Protein AF-A0AAV8AFN7-F1 (afdb_monomer_lite)

InterPro domains:
  IPR006461 PLAC8 motif-containing protein [PF04749] (186-273)
  IPR006461 PLAC8 motif-containing protein [TIGR01571] (185-275)
  IPR019008 ER membrane protein complex subunit 7, beta-sandwich domain [PF09430] (43-143)
  IPR039163 ER membrane protein complex subunit 7 [PTHR13605] (12-179)

Radius of gyration: 40.35 Å; chains: 1; bounding box: 78×74×111 Å

Sequence (281 aa):
MINTKKVDLIIVFLSVLALFTFASTTEYCDLEGKISIPMKRRPDQVRIILNGGEHITFSLRNGDFKFALLKSGIYFLEVDSPDYIFAPIKVDVCTKGKAIRAK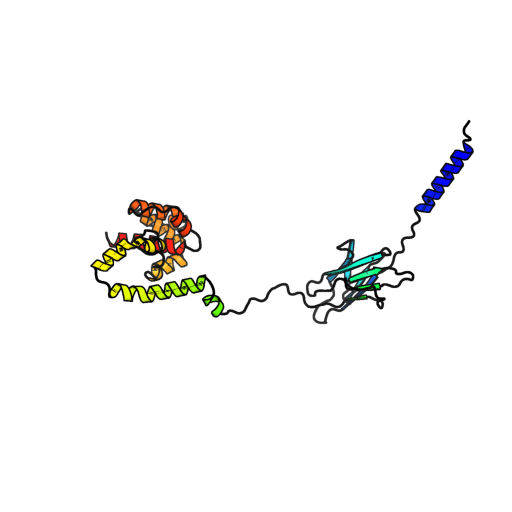TADETFQSVKHPLKLLPYGPKIYYEKEPPFNLFKIFKSPLGIVAILALFTILILPKITSNIDQEELQNLQQQREASNFVTNYWDTSFLQCLSDIPICLKTIFCPCLVLAGNKAGADERECNLCDCLCCPREYFTRQQIRSKYGFEESVLMDCLMTTPPLLMLALCQDARELKARKDMK

Organism: NCBI:txid1746091

Foldseek 3Di:
DPDVVVVVVVVVVVVVVVVVVPPPPFDWDKAKAFEDDPPPDFQWAKWKDKPNRPDIWTADRRRMIMDGGDTQAKIWIAIHDQWFAWFIKIWGADDPPGFIWIDGPPDDTDGDPPPHYTYTPGTDDPDDDDDPDDVVVLCVDPNSVVVVVLVVCVVCVVVVVVPDDPVVVVVVVVVCPVVCLQCVQPPDGLSCLVVVVVLLVCCVPQVLVLQQCLQCLLVVHDRDPVSSVVRDQLLVSLVSNCVVVVGDDDNVVSVVCSDPVNVSSSSSSSSVVSVVVVVVD

pLDDT: mean 80.72, std 11.23, range [48.72, 95.44]

Structure (mmCIF, N/CA/C/O backbone):
data_AF-A0AAV8AFN7-F1
#
_entry.id   AF-A0AAV8AFN7-F1
#
loop_
_atom_site.group_PDB
_atom_site.id
_atom_site.type_symbol
_atom_site.label_atom_id
_atom_site.label_alt_id
_atom_site.label_comp_id
_atom_site.label_asym_id
_atom_site.label_entity_id
_atom_site.label_seq_id
_atom_site.pdbx_PDB_ins_code
_atom_site.Cartn_x
_atom_site.Cartn_y
_atom_site.Cartn_z
_atom_site.occupancy
_atom_site.B_iso_or_equiv
_atom_site.auth_seq_id
_atom_site.auth_comp_id
_atom_site.auth_asym_id
_atom_site.auth_atom_id
_atom_site.pdbx_PDB_model_num
ATOM 1 N N . MET A 1 1 ? 43.836 53.117 -53.702 1.00 54.97 1 MET A N 1
ATOM 2 C CA . MET A 1 1 ? 42.966 52.178 -54.447 1.00 54.97 1 MET A CA 1
ATOM 3 C C . MET A 1 1 ? 43.311 50.761 -54.016 1.00 54.97 1 MET A C 1
ATOM 5 O O . MET A 1 1 ? 44.397 50.292 -54.328 1.00 54.97 1 MET A O 1
ATOM 9 N N . ILE A 1 2 ? 42.453 50.120 -53.221 1.00 54.62 2 ILE A N 1
ATOM 10 C CA . ILE A 1 2 ? 42.646 48.725 -52.798 1.00 54.62 2 ILE A CA 1
ATOM 11 C C . ILE A 1 2 ? 42.407 47.835 -54.025 1.00 54.62 2 ILE A C 1
ATOM 13 O O . ILE A 1 2 ? 41.417 48.009 -54.731 1.00 54.62 2 ILE A O 1
ATOM 17 N N . ASN A 1 3 ? 43.349 46.939 -54.320 1.00 69.19 3 ASN A N 1
ATOM 18 C CA . ASN A 1 3 ? 43.307 46.067 -55.493 1.00 69.19 3 ASN A CA 1
ATOM 19 C C . ASN A 1 3 ? 42.194 45.020 -55.320 1.00 69.19 3 ASN A C 1
ATOM 21 O O . ASN A 1 3 ? 42.392 44.005 -54.650 1.00 69.19 3 ASN A O 1
ATOM 25 N N . THR A 1 4 ? 41.032 45.284 -55.914 1.00 68.38 4 THR A N 1
ATOM 26 C CA . THR A 1 4 ? 39.812 44.466 -55.816 1.00 68.38 4 THR A CA 1
ATOM 27 C C . THR A 1 4 ? 40.053 43.003 -56.192 1.00 68.38 4 THR A C 1
ATOM 29 O O . THR A 1 4 ? 39.587 42.111 -55.493 1.00 68.38 4 THR A O 1
ATOM 32 N N . LYS A 1 5 ? 40.930 42.733 -57.169 1.00 71.19 5 LYS A N 1
ATOM 33 C CA . LYS A 1 5 ? 41.277 41.364 -57.591 1.00 71.19 5 LYS A CA 1
ATOM 34 C C . LYS A 1 5 ? 41.973 40.533 -56.505 1.00 71.19 5 LYS A C 1
ATOM 36 O O . LYS A 1 5 ? 41.814 39.317 -56.476 1.00 71.19 5 LYS A O 1
ATOM 41 N N . LYS A 1 6 ? 42.756 41.160 -55.613 1.00 71.81 6 LYS A N 1
ATOM 42 C CA . LYS A 1 6 ? 43.383 40.454 -54.475 1.00 71.81 6 LYS A CA 1
ATOM 43 C C . LYS A 1 6 ? 42.361 40.126 -53.390 1.00 71.81 6 LYS A C 1
ATOM 45 O O . LYS A 1 6 ? 42.481 39.082 -52.761 1.00 71.81 6 LYS A O 1
ATOM 50 N N . VAL A 1 7 ? 41.376 40.998 -53.183 1.00 75.44 7 VAL A N 1
ATOM 51 C CA . VAL A 1 7 ? 40.308 40.789 -52.197 1.00 75.44 7 VAL A CA 1
ATOM 52 C C . VAL A 1 7 ? 39.389 39.655 -52.651 1.00 75.44 7 VAL A C 1
ATOM 54 O O . VAL A 1 7 ? 39.138 38.747 -51.866 1.00 75.44 7 VAL A O 1
ATOM 57 N N . ASP A 1 8 ? 39.009 39.622 -53.931 1.00 77.25 8 ASP A N 1
ATOM 58 C CA . ASP A 1 8 ? 38.194 38.537 -54.495 1.00 77.25 8 ASP A CA 1
ATOM 59 C C . ASP A 1 8 ? 38.909 37.179 -54.421 1.00 77.25 8 ASP A C 1
ATOM 61 O O . ASP A 1 8 ? 38.310 36.179 -54.035 1.00 77.25 8 ASP A O 1
ATOM 65 N N . LEU A 1 9 ? 40.218 37.138 -54.703 1.00 79.31 9 LEU A N 1
ATOM 66 C CA . LEU A 1 9 ? 41.011 35.909 -54.599 1.00 79.31 9 LEU A CA 1
ATOM 67 C C . LEU A 1 9 ? 41.107 35.400 -53.152 1.00 79.31 9 LEU A C 1
ATOM 69 O O . LEU A 1 9 ? 41.040 34.195 -52.923 1.00 79.31 9 LEU A O 1
ATOM 73 N N . ILE A 1 10 ? 41.239 36.306 -52.178 1.00 81.12 10 ILE A N 1
ATOM 74 C CA . ILE A 1 10 ? 41.278 35.955 -50.751 1.00 81.12 10 ILE A CA 1
ATOM 75 C C . ILE A 1 10 ? 39.907 35.464 -50.276 1.00 81.12 10 ILE A C 1
ATOM 77 O O . ILE A 1 10 ? 39.850 34.492 -49.528 1.00 81.12 10 ILE A O 1
ATOM 81 N N . ILE A 1 11 ? 38.810 36.077 -50.729 1.00 80.12 11 ILE A N 1
ATOM 82 C CA . ILE A 1 11 ? 37.447 35.639 -50.392 1.00 80.12 11 ILE A CA 1
ATOM 83 C C . ILE A 1 11 ? 37.161 34.262 -50.996 1.00 80.12 11 ILE A C 1
ATOM 85 O O . ILE A 1 11 ? 36.667 33.382 -50.292 1.00 80.12 11 ILE A O 1
ATOM 89 N N . VAL A 1 12 ? 37.534 34.032 -52.259 1.00 82.31 12 VAL A N 1
ATOM 90 C CA . VAL A 1 12 ? 37.402 32.712 -52.891 1.00 82.31 12 VAL A CA 1
ATOM 91 C C . VAL A 1 12 ? 38.257 31.686 -52.148 1.00 82.31 12 VAL A C 1
ATOM 93 O O . VAL A 1 12 ? 37.748 30.627 -51.790 1.00 82.31 12 VAL A O 1
ATOM 96 N N . PHE A 1 13 ? 39.508 32.011 -51.816 1.00 81.44 13 PHE A N 1
ATOM 97 C CA . PHE A 1 13 ? 40.386 31.111 -51.069 1.00 81.44 13 PHE A CA 1
ATOM 98 C C . PHE A 1 13 ? 39.843 30.791 -49.669 1.00 81.44 13 PHE A C 1
ATOM 100 O O . PHE A 1 13 ? 39.817 29.625 -49.291 1.00 81.44 13 PHE A O 1
ATOM 107 N N . LEU A 1 14 ? 39.331 31.782 -48.929 1.00 76.38 14 LEU A N 1
ATOM 108 C CA . LEU A 1 14 ? 38.687 31.578 -47.626 1.00 76.38 14 LEU A CA 1
ATOM 109 C C . LEU A 1 14 ? 37.396 30.760 -47.738 1.00 76.38 14 LEU A C 1
ATOM 111 O O . LEU A 1 14 ? 37.146 29.921 -46.878 1.00 76.38 14 LEU A O 1
ATOM 115 N N . SER A 1 15 ? 36.605 30.950 -48.798 1.00 72.38 15 SER A N 1
ATOM 116 C CA . SER A 1 15 ? 35.388 30.161 -49.033 1.00 72.38 15 SER A CA 1
ATOM 117 C C . SER A 1 15 ? 35.698 28.700 -49.383 1.00 72.38 15 SER A C 1
ATOM 119 O O . SER A 1 15 ? 35.038 27.795 -48.880 1.00 72.38 15 SER A O 1
ATOM 121 N N . VAL A 1 16 ? 36.756 28.448 -50.162 1.00 73.44 16 VAL A N 1
ATOM 122 C CA . VAL A 1 16 ? 37.236 27.095 -50.481 1.00 73.44 16 VAL A CA 1
ATOM 123 C C . VAL A 1 16 ? 37.858 26.438 -49.247 1.00 73.44 16 VAL A C 1
ATOM 125 O O . VAL A 1 16 ? 37.613 25.260 -49.003 1.00 73.44 16 VAL A O 1
ATOM 128 N N . LEU A 1 17 ? 38.589 27.195 -48.421 1.00 68.19 17 LEU A N 1
ATOM 129 C CA . LEU A 1 17 ? 39.125 26.702 -47.151 1.00 68.19 17 LEU A CA 1
ATOM 130 C C . LEU A 1 17 ? 37.997 26.352 -46.165 1.00 68.19 17 LEU A C 1
ATOM 132 O O . LEU A 1 17 ? 38.067 25.318 -45.510 1.00 68.19 17 LEU A O 1
ATOM 136 N N . ALA A 1 18 ? 36.939 27.169 -46.105 1.00 62.53 18 ALA A N 1
ATOM 137 C CA . ALA A 1 18 ? 35.753 26.918 -45.283 1.00 62.53 18 ALA A CA 1
ATOM 138 C C . ALA A 1 18 ? 34.937 25.703 -45.763 1.00 62.53 18 ALA A C 1
ATOM 140 O O . ALA A 1 18 ? 34.342 24.999 -44.949 1.00 62.53 18 ALA A O 1
ATOM 141 N N . LEU A 1 19 ? 34.936 25.416 -47.069 1.00 59.97 19 LEU A N 1
ATOM 142 C CA . LEU A 1 19 ? 34.367 24.180 -47.616 1.00 59.97 19 LEU A CA 1
ATOM 143 C C . LEU A 1 19 ? 35.237 22.956 -47.283 1.00 59.97 19 LEU A C 1
ATOM 145 O O . LEU A 1 19 ? 34.707 21.871 -47.051 1.00 59.97 19 LEU A O 1
ATOM 149 N N . PHE A 1 20 ? 36.561 23.125 -47.205 1.00 57.16 20 PHE A N 1
ATOM 150 C CA . PHE A 1 20 ? 37.495 22.048 -46.866 1.00 57.16 20 PHE A CA 1
ATOM 151 C C . PHE A 1 20 ? 37.482 21.687 -45.370 1.00 57.16 20 PHE A C 1
ATOM 153 O O . PHE A 1 20 ? 37.694 20.528 -45.019 1.00 57.16 20 PHE A O 1
ATOM 160 N N . THR A 1 21 ? 37.187 22.639 -44.475 1.00 51.66 21 THR A N 1
ATOM 161 C CA . THR A 1 21 ? 37.127 22.397 -43.019 1.00 51.66 21 THR A CA 1
ATOM 162 C C . THR A 1 21 ? 35.866 21.666 -42.552 1.00 51.66 21 THR A C 1
ATOM 164 O O . THR A 1 21 ? 35.842 21.177 -41.424 1.00 51.66 21 THR A O 1
ATOM 167 N N . PHE A 1 22 ? 34.841 21.526 -43.400 1.00 50.78 22 PHE A N 1
ATOM 168 C CA . PHE A 1 22 ? 33.602 20.809 -43.062 1.00 50.78 22 PHE A CA 1
ATOM 169 C C . PHE A 1 22 ? 33.556 19.347 -43.527 1.00 50.78 22 PHE A C 1
ATOM 171 O O . PHE A 1 22 ? 32.635 18.620 -43.154 1.00 50.78 22 PHE A O 1
ATOM 178 N N . ALA A 1 23 ? 34.554 18.874 -44.276 1.00 48.72 23 ALA A N 1
ATOM 179 C CA . ALA A 1 23 ? 34.652 17.473 -44.679 1.00 48.72 23 ALA A CA 1
ATOM 180 C C . ALA A 1 23 ? 35.247 16.605 -43.553 1.00 48.72 23 ALA A C 1
ATOM 182 O O . ALA A 1 23 ? 36.293 15.978 -43.711 1.00 48.72 23 ALA A O 1
ATOM 183 N N . SER A 1 24 ? 34.595 16.562 -42.388 1.00 57.09 24 SER A N 1
ATOM 184 C CA . SER A 1 24 ? 34.875 15.516 -41.404 1.00 57.09 24 SER A CA 1
ATOM 185 C C . SER A 1 24 ? 34.224 14.217 -41.888 1.00 57.09 24 SER A C 1
ATOM 187 O O . SER A 1 24 ? 33.005 14.050 -41.866 1.00 57.09 24 SER A O 1
ATOM 189 N N . THR A 1 25 ? 35.039 13.285 -42.385 1.00 61.00 25 THR A N 1
ATOM 190 C CA . THR A 1 25 ? 34.587 11.939 -42.754 1.00 61.00 25 THR A CA 1
ATOM 191 C C . THR A 1 25 ? 34.180 11.198 -41.484 1.00 61.00 25 THR A C 1
ATOM 193 O O . THR A 1 25 ? 35.014 10.621 -40.787 1.00 61.00 25 THR A O 1
ATOM 196 N N . THR A 1 26 ? 32.896 11.264 -41.140 1.00 68.19 26 THR A N 1
ATOM 197 C CA . THR A 1 26 ? 32.323 10.446 -40.071 1.00 68.19 26 THR A CA 1
ATOM 198 C C . THR A 1 26 ? 32.231 9.013 -40.578 1.00 68.19 26 THR A C 1
ATOM 200 O O . THR A 1 26 ? 31.492 8.717 -41.514 1.00 68.19 26 THR A O 1
ATOM 203 N N . GLU A 1 27 ? 33.044 8.124 -40.011 1.00 78.94 27 GLU A N 1
ATOM 204 C CA . GLU A 1 27 ? 32.930 6.693 -40.281 1.00 78.94 27 GLU A CA 1
ATOM 205 C C . GLU A 1 27 ? 31.673 6.155 -39.594 1.00 78.94 27 GLU A C 1
ATOM 207 O O . GLU A 1 27 ? 31.439 6.426 -38.413 1.00 78.94 27 GLU A O 1
ATOM 212 N N . TYR A 1 28 ? 30.876 5.396 -40.346 1.00 83.31 28 TYR A N 1
ATOM 213 C CA . TYR A 1 28 ? 29.703 4.692 -39.845 1.00 83.31 28 TYR A CA 1
ATOM 214 C C . TYR A 1 28 ? 29.979 3.187 -39.839 1.00 83.31 28 TYR A C 1
ATOM 216 O O . TYR A 1 28 ? 30.439 2.645 -40.847 1.00 83.31 28 TYR A O 1
ATOM 224 N N . CYS A 1 29 ? 29.677 2.508 -38.734 1.00 84.44 29 CYS A N 1
ATOM 225 C CA . CYS A 1 29 ? 29.723 1.047 -38.655 1.00 84.44 29 CYS A CA 1
ATOM 226 C C . CYS A 1 29 ? 28.424 0.476 -38.099 1.00 84.44 29 CYS A C 1
ATOM 228 O O . CYS A 1 29 ? 27.665 1.140 -37.392 1.00 84.44 29 CYS A O 1
ATOM 230 N N . ASP A 1 30 ? 28.226 -0.806 -38.378 1.00 87.31 30 ASP A N 1
ATOM 231 C CA . ASP A 1 30 ? 27.166 -1.595 -37.782 1.00 87.31 30 ASP A CA 1
ATOM 232 C C . ASP A 1 30 ? 27.690 -2.312 -36.531 1.00 87.31 30 ASP A C 1
ATOM 234 O O . ASP A 1 30 ? 28.791 -2.872 -36.526 1.00 87.31 30 ASP A O 1
ATOM 238 N N . LEU A 1 31 ? 26.888 -2.316 -35.470 1.00 88.06 31 LEU A N 1
ATOM 239 C CA . LEU A 1 31 ? 27.133 -3.094 -34.260 1.00 88.06 31 LEU A CA 1
ATOM 240 C C . LEU A 1 31 ? 26.169 -4.277 -34.236 1.00 88.06 31 LEU A C 1
ATOM 242 O O . LEU A 1 31 ? 24.959 -4.093 -34.120 1.00 88.06 31 LEU A O 1
ATOM 246 N N . GLU A 1 32 ? 26.716 -5.487 -34.306 1.00 89.62 32 GLU A N 1
ATOM 247 C CA . GLU A 1 32 ? 25.953 -6.734 -34.216 1.00 89.62 32 GLU A CA 1
ATOM 248 C C . GLU A 1 32 ? 26.319 -7.510 -32.950 1.00 89.62 32 GLU A C 1
ATOM 250 O O . GLU A 1 32 ? 27.487 -7.595 -32.541 1.00 89.62 32 GLU A O 1
ATOM 255 N N . GLY A 1 33 ? 25.302 -8.101 -32.332 1.00 89.69 33 GLY A N 1
ATOM 256 C CA . GLY A 1 33 ? 25.452 -8.909 -31.136 1.00 89.69 33 GLY A CA 1
ATOM 257 C C . GLY A 1 33 ? 24.352 -9.950 -30.992 1.00 89.69 33 GLY A C 1
ATOM 258 O O . GLY A 1 33 ? 23.375 -9.973 -31.737 1.00 89.69 33 GLY A O 1
ATOM 259 N N . LYS A 1 34 ? 24.536 -10.837 -30.018 1.00 90.19 34 LYS A N 1
ATOM 260 C CA . LYS A 1 34 ? 23.627 -11.928 -29.687 1.00 90.19 34 LYS A CA 1
ATOM 261 C C . LYS A 1 34 ? 23.436 -12.012 -28.179 1.00 90.19 34 LYS A C 1
ATOM 263 O O . LYS A 1 34 ? 24.402 -12.133 -27.425 1.00 90.19 34 LYS A O 1
ATOM 268 N N . ILE A 1 35 ? 22.186 -12.005 -27.745 1.00 90.06 35 ILE A N 1
ATOM 269 C CA . ILE A 1 35 ? 21.779 -12.209 -26.358 1.00 90.06 35 ILE A CA 1
ATOM 270 C C . ILE A 1 35 ? 21.547 -13.703 -26.134 1.00 90.06 35 ILE A C 1
ATOM 272 O O . ILE A 1 35 ? 20.760 -14.337 -26.838 1.00 90.06 35 ILE A O 1
ATOM 276 N N . SER A 1 36 ? 22.230 -14.274 -25.144 1.00 86.50 36 SER A N 1
ATOM 277 C CA . SER A 1 36 ? 22.084 -15.681 -24.771 1.00 86.50 36 SER A CA 1
ATOM 278 C C . SER A 1 36 ? 21.289 -15.799 -23.472 1.00 86.50 36 SER A C 1
ATOM 280 O O . SER A 1 36 ? 21.856 -15.759 -22.382 1.00 86.50 36 SER A O 1
ATOM 282 N N . ILE A 1 37 ? 19.970 -15.957 -23.586 1.00 82.56 37 ILE A N 1
ATOM 283 C CA . ILE A 1 37 ? 19.072 -16.197 -22.447 1.00 82.56 37 ILE A CA 1
ATOM 284 C C . ILE A 1 37 ? 18.954 -17.711 -22.206 1.00 82.56 37 ILE A C 1
ATOM 286 O O . ILE A 1 37 ? 18.779 -18.463 -23.169 1.00 82.56 37 ILE A O 1
ATOM 290 N N . PRO A 1 38 ? 19.048 -18.200 -20.954 1.00 79.50 38 PRO A N 1
ATOM 291 C CA . PRO A 1 38 ? 18.862 -19.620 -20.666 1.00 79.50 38 PRO A CA 1
ATOM 292 C C . PRO A 1 38 ? 17.465 -20.094 -21.106 1.00 79.50 38 PRO A C 1
ATOM 294 O O . PRO A 1 38 ? 16.467 -19.425 -20.849 1.00 79.50 38 PRO A O 1
ATOM 297 N N . MET A 1 39 ? 17.412 -21.271 -21.749 1.00 59.50 39 MET A N 1
ATOM 298 C CA . MET A 1 39 ? 16.353 -21.795 -22.647 1.00 59.50 39 MET A CA 1
ATOM 299 C C . MET A 1 39 ? 14.893 -21.812 -22.140 1.00 59.50 39 MET A C 1
ATOM 301 O O . MET A 1 39 ? 14.005 -22.254 -22.864 1.00 59.50 39 MET A O 1
ATOM 305 N N . LYS A 1 40 ? 14.596 -21.359 -20.919 1.00 64.06 40 LYS A N 1
ATOM 306 C CA . LYS A 1 40 ? 13.233 -21.355 -20.363 1.00 64.06 40 LYS A CA 1
ATOM 307 C C . LYS A 1 40 ? 12.372 -20.171 -20.814 1.00 64.06 40 LYS A C 1
ATOM 309 O O . LYS A 1 40 ? 11.161 -20.212 -20.611 1.00 64.06 40 LYS A O 1
ATOM 314 N N . ARG A 1 41 ? 12.959 -19.116 -21.384 1.00 69.12 41 ARG A N 1
ATOM 315 C CA . ARG A 1 41 ? 12.244 -17.886 -21.763 1.00 69.12 41 ARG A CA 1
ATOM 316 C C . ARG A 1 41 ? 12.587 -17.469 -23.191 1.00 69.12 41 ARG A C 1
ATOM 318 O O . ARG A 1 41 ? 13.657 -17.772 -23.712 1.00 69.12 41 ARG A O 1
ATOM 325 N N . ARG A 1 42 ? 11.630 -16.789 -23.811 1.00 68.12 42 ARG A N 1
ATOM 326 C CA . ARG A 1 42 ? 11.703 -16.256 -25.167 1.00 68.12 42 ARG A CA 1
ATOM 327 C C . ARG A 1 42 ? 12.640 -15.040 -25.203 1.00 68.12 42 ARG A C 1
ATOM 329 O O . ARG A 1 42 ? 12.455 -14.145 -24.385 1.00 68.12 42 ARG A O 1
ATOM 336 N N . PRO A 1 43 ? 13.656 -15.008 -26.085 1.00 66.81 43 PRO A N 1
ATOM 337 C CA . PRO A 1 43 ? 14.555 -13.866 -26.205 1.00 66.81 43 PRO A CA 1
ATOM 338 C C . PRO A 1 43 ? 13.982 -12.753 -27.095 1.00 66.81 43 PRO A C 1
ATOM 340 O O . PRO A 1 43 ? 14.640 -11.730 -27.241 1.00 66.81 43 PRO A O 1
ATOM 343 N N . ASP A 1 44 ? 12.805 -12.931 -27.708 1.00 67.19 44 ASP A N 1
ATOM 344 C CA . ASP A 1 44 ? 12.071 -11.860 -28.385 1.00 67.19 44 ASP A CA 1
ATOM 345 C C . ASP A 1 44 ? 11.578 -10.812 -27.375 1.00 67.19 44 ASP A C 1
ATOM 347 O O . ASP A 1 44 ? 11.137 -11.164 -26.286 1.00 67.19 44 ASP A O 1
ATOM 351 N N . GLN A 1 45 ? 11.628 -9.530 -27.762 1.00 72.06 45 GLN A N 1
ATOM 352 C CA . GLN A 1 45 ? 11.182 -8.360 -26.975 1.00 72.06 45 GLN A CA 1
ATOM 353 C C . GLN A 1 45 ? 12.148 -7.846 -25.894 1.00 72.06 45 GLN A C 1
ATOM 355 O O . GLN A 1 45 ? 11.750 -7.041 -25.051 1.00 72.06 45 GLN A O 1
ATOM 360 N N . VAL A 1 46 ? 13.424 -8.231 -25.922 1.00 88.19 46 VAL A N 1
ATOM 361 C CA . VAL A 1 46 ? 14.431 -7.561 -25.088 1.00 88.19 46 VAL A CA 1
ATOM 362 C C . VAL A 1 46 ? 14.829 -6.250 -25.756 1.00 88.19 46 VAL A C 1
ATOM 364 O O . VAL A 1 46 ? 15.121 -6.217 -26.954 1.00 88.19 46 VAL A O 1
ATOM 367 N N . ARG A 1 47 ? 14.828 -5.162 -24.986 1.00 92.56 47 ARG A N 1
ATOM 368 C CA . ARG A 1 47 ? 15.183 -3.828 -25.469 1.00 92.56 47 ARG A CA 1
ATOM 369 C C . ARG A 1 47 ? 16.672 -3.590 -25.233 1.00 92.56 47 ARG A C 1
ATOM 371 O O . ARG A 1 47 ? 17.138 -3.681 -24.102 1.00 92.56 47 ARG A O 1
ATOM 378 N N . ILE A 1 48 ? 17.417 -3.288 -26.291 1.00 93.38 48 ILE A N 1
ATOM 379 C CA . ILE A 1 48 ? 18.841 -2.952 -26.219 1.00 93.38 48 ILE A CA 1
ATOM 380 C C . ILE A 1 48 ? 18.981 -1.456 -26.471 1.00 93.38 48 ILE A C 1
ATOM 382 O O . ILE A 1 48 ? 18.444 -0.927 -27.448 1.00 93.38 48 ILE A O 1
ATOM 386 N N . ILE A 1 49 ? 19.687 -0.779 -25.576 1.00 94.44 49 ILE A N 1
ATOM 387 C CA . ILE A 1 49 ? 19.772 0.676 -25.508 1.00 94.44 49 ILE A CA 1
ATOM 388 C C . ILE A 1 49 ? 21.244 1.082 -25.573 1.00 94.44 49 ILE A C 1
ATOM 390 O O . ILE A 1 49 ? 22.078 0.499 -24.882 1.00 94.44 49 ILE A O 1
ATOM 394 N N . LEU A 1 50 ? 21.562 2.085 -26.390 1.00 92.56 50 LEU A N 1
ATOM 395 C CA . LEU A 1 50 ? 22.861 2.754 -26.403 1.00 92.56 50 LEU A CA 1
ATOM 396 C C . LEU A 1 50 ? 22.737 4.171 -25.833 1.00 92.56 50 LEU A C 1
ATOM 398 O O . LEU A 1 50 ? 21.773 4.876 -26.139 1.00 92.56 50 LEU A O 1
ATOM 402 N N . ASN A 1 51 ? 23.724 4.586 -25.033 1.00 91.00 51 ASN A N 1
ATOM 403 C CA . ASN A 1 51 ? 23.854 5.934 -24.459 1.00 91.00 51 ASN A CA 1
ATOM 404 C C . ASN A 1 51 ? 22.561 6.447 -23.796 1.00 91.00 51 ASN A C 1
ATOM 406 O O . ASN A 1 51 ? 22.150 7.583 -24.010 1.00 91.00 51 ASN A O 1
ATOM 410 N N . GLY A 1 52 ? 21.881 5.597 -23.019 1.00 86.56 52 GLY A N 1
ATOM 411 C CA . GLY A 1 52 ? 20.676 5.998 -22.282 1.00 86.56 52 GLY A CA 1
ATOM 412 C C . GLY A 1 52 ? 19.456 6.332 -23.153 1.00 86.56 52 GLY A C 1
ATOM 413 O O . GLY A 1 52 ? 18.543 6.998 -22.674 1.00 86.56 52 GLY A O 1
ATOM 414 N N . GLY A 1 53 ? 19.415 5.884 -24.414 1.00 87.56 53 GLY A N 1
ATOM 415 C CA . GLY A 1 53 ? 18.243 6.030 -25.290 1.00 87.56 53 GLY A CA 1
ATOM 416 C C . GLY A 1 53 ? 18.514 6.693 -26.636 1.00 87.56 53 GLY A C 1
ATOM 417 O O . GLY A 1 53 ? 17.587 6.808 -27.432 1.00 87.56 53 GLY A O 1
ATOM 418 N N . GLU A 1 54 ? 19.754 7.103 -26.914 1.00 90.94 54 GLU A N 1
ATOM 419 C CA . GLU A 1 54 ? 20.143 7.724 -28.190 1.00 90.94 54 GLU A CA 1
ATOM 420 C C . GLU A 1 54 ? 19.901 6.782 -29.378 1.00 90.94 54 GLU A C 1
ATOM 422 O O . GLU A 1 54 ? 19.387 7.189 -30.421 1.00 90.94 54 GLU A O 1
ATOM 427 N N . HIS A 1 55 ? 20.213 5.498 -29.192 1.00 91.88 55 HIS A N 1
ATOM 428 C CA . HIS A 1 55 ? 19.858 4.449 -30.137 1.00 91.88 55 HIS A CA 1
ATOM 429 C C . HIS A 1 55 ? 19.188 3.295 -29.402 1.00 91.88 55 HIS A C 1
ATOM 431 O O . HIS A 1 55 ? 19.674 2.829 -28.370 1.00 91.88 55 HIS A O 1
ATOM 437 N N . ILE A 1 56 ? 18.079 2.808 -29.953 1.00 93.50 56 ILE A N 1
ATOM 438 C CA . ILE A 1 56 ? 17.299 1.711 -29.379 1.00 93.50 56 ILE A CA 1
ATOM 439 C C . ILE A 1 56 ? 17.055 0.673 -30.471 1.00 93.50 56 ILE A C 1
ATOM 441 O O . ILE A 1 56 ? 16.663 1.014 -31.586 1.00 93.50 56 ILE A O 1
ATOM 445 N N . THR A 1 57 ? 17.279 -0.594 -30.143 1.00 92.56 57 THR A N 1
ATOM 446 C CA . THR A 1 57 ? 16.926 -1.732 -30.997 1.00 92.56 57 THR A CA 1
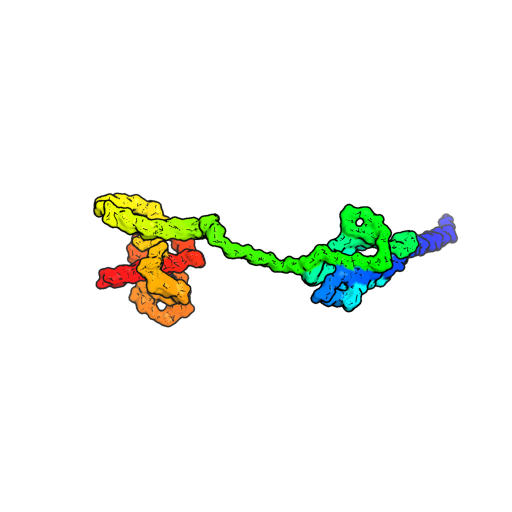ATOM 447 C C . THR A 1 57 ? 16.322 -2.846 -30.149 1.00 92.56 57 THR A C 1
ATOM 449 O O . THR A 1 57 ? 16.387 -2.822 -28.917 1.00 92.56 57 THR A O 1
ATOM 452 N N . PHE A 1 58 ? 15.720 -3.830 -30.804 1.00 91.94 58 PHE A N 1
ATOM 453 C CA . PHE A 1 58 ? 15.118 -4.985 -30.147 1.00 91.94 58 PHE A CA 1
ATOM 454 C C . PHE A 1 58 ? 15.812 -6.266 -30.590 1.00 91.94 58 PHE A C 1
ATOM 456 O O . PHE A 1 58 ? 16.288 -6.372 -31.723 1.00 91.94 58 PHE A O 1
ATOM 463 N N . SER A 1 59 ? 15.851 -7.252 -29.700 1.00 91.62 59 SER A N 1
ATOM 464 C CA . SER A 1 59 ? 16.326 -8.587 -30.044 1.00 91.62 59 SER A CA 1
ATOM 465 C C . SER A 1 59 ? 15.334 -9.326 -30.943 1.00 91.62 59 SER A C 1
ATOM 467 O O . SER A 1 59 ? 14.114 -9.312 -30.740 1.00 91.62 59 SER A O 1
ATOM 469 N N . LEU A 1 60 ? 15.881 -10.034 -31.924 1.00 89.31 60 LEU A N 1
ATOM 470 C CA . LEU A 1 60 ? 15.162 -10.992 -32.751 1.00 89.31 60 LEU A CA 1
ATOM 471 C C . LEU A 1 60 ? 14.860 -12.274 -31.957 1.00 89.31 60 LEU A C 1
ATOM 473 O O . LEU A 1 60 ? 15.458 -12.557 -30.918 1.00 89.31 60 LEU A O 1
ATOM 477 N N . ARG A 1 61 ? 13.969 -13.121 -32.490 1.00 84.56 61 ARG A N 1
ATOM 478 C CA . ARG A 1 61 ? 13.593 -14.418 -31.884 1.00 84.56 61 ARG A CA 1
ATOM 479 C C . ARG A 1 61 ? 14.788 -15.352 -31.639 1.00 84.56 61 ARG A C 1
ATOM 481 O O . ARG A 1 61 ? 14.731 -16.218 -30.774 1.00 84.56 61 ARG A O 1
ATOM 488 N N . ASN A 1 62 ? 15.861 -15.208 -32.408 1.00 84.06 62 ASN A N 1
ATOM 489 C CA . ASN A 1 62 ? 17.090 -15.991 -32.271 1.00 84.06 62 ASN A CA 1
ATOM 490 C C . ASN A 1 62 ? 18.114 -15.357 -31.300 1.00 84.06 62 ASN A C 1
ATOM 492 O O . ASN A 1 62 ? 19.229 -15.875 -31.179 1.00 84.06 62 ASN A O 1
ATOM 496 N N . GLY A 1 63 ? 17.740 -14.257 -30.633 1.00 87.25 63 GLY A N 1
ATOM 497 C CA . GLY A 1 63 ? 18.569 -13.481 -29.713 1.00 87.25 63 GLY A CA 1
ATOM 498 C C . GLY A 1 63 ? 19.504 -12.478 -30.388 1.00 87.25 63 GLY A C 1
ATOM 499 O O . GLY A 1 63 ? 20.211 -11.766 -29.681 1.00 87.25 63 GLY A O 1
ATOM 500 N N . ASP A 1 64 ? 19.536 -12.404 -31.719 1.00 90.31 64 ASP A N 1
ATOM 501 C CA . ASP A 1 64 ? 20.427 -11.485 -32.429 1.00 90.31 64 ASP A CA 1
ATOM 502 C C . ASP A 1 64 ? 19.866 -10.057 -32.412 1.00 90.31 64 ASP A C 1
ATOM 504 O O . ASP A 1 64 ? 18.652 -9.848 -32.434 1.00 90.31 64 ASP A O 1
ATOM 508 N N . PHE A 1 65 ? 20.750 -9.066 -32.378 1.00 91.75 65 PHE A N 1
ATOM 509 C CA . PHE A 1 65 ? 20.402 -7.654 -32.479 1.00 91.75 65 PHE A CA 1
ATOM 510 C C . PHE A 1 65 ? 21.434 -6.918 -33.330 1.00 91.75 65 PHE A C 1
ATOM 512 O O . PHE A 1 65 ? 22.608 -7.296 -33.388 1.00 91.75 65 PHE A O 1
ATOM 519 N N . LYS A 1 66 ? 20.985 -5.847 -33.984 1.00 91.75 66 LYS A N 1
ATOM 520 C CA . LYS A 1 66 ? 21.818 -5.019 -34.851 1.00 91.75 66 LYS A CA 1
ATOM 521 C C . LYS A 1 66 ? 21.470 -3.546 -34.670 1.00 91.75 66 LYS A C 1
ATOM 523 O O . LYS A 1 66 ? 20.295 -3.177 -34.667 1.00 91.75 66 LYS A O 1
ATOM 528 N N . PHE A 1 67 ? 22.503 -2.722 -34.554 1.00 90.94 67 PHE A N 1
ATOM 529 C CA . PHE A 1 67 ? 22.434 -1.279 -34.742 1.00 90.94 67 PHE A CA 1
ATOM 530 C C . PHE A 1 67 ? 23.151 -0.944 -36.043 1.00 90.94 67 PHE A C 1
ATOM 532 O O . PHE A 1 67 ? 24.315 -1.301 -36.211 1.00 90.94 67 PHE A O 1
ATOM 539 N N . ALA A 1 68 ? 22.452 -0.292 -36.964 1.00 88.56 68 ALA A N 1
ATOM 540 C CA . ALA A 1 68 ? 23.022 0.154 -38.227 1.00 88.56 68 ALA A CA 1
ATOM 541 C C . ALA A 1 68 ? 23.417 1.631 -38.149 1.00 88.56 68 ALA A C 1
ATOM 543 O O . ALA A 1 68 ? 22.772 2.403 -37.436 1.00 88.56 68 ALA A O 1
ATOM 544 N N . LEU A 1 69 ? 24.428 2.016 -38.931 1.00 85.50 69 LEU A N 1
ATOM 545 C CA . LEU A 1 69 ? 24.823 3.419 -39.124 1.00 85.50 69 LEU A CA 1
ATOM 546 C C . LEU A 1 69 ? 25.184 4.151 -37.815 1.00 85.50 69 LEU A C 1
ATOM 548 O O . LEU A 1 69 ? 24.825 5.314 -37.620 1.00 85.50 69 LEU A O 1
ATOM 552 N N . LEU A 1 70 ? 25.917 3.489 -36.918 1.00 88.56 70 LEU A N 1
ATOM 553 C CA . LEU A 1 70 ? 26.471 4.143 -35.732 1.00 88.56 70 LEU A CA 1
ATOM 554 C C . LEU A 1 70 ? 27.730 4.920 -36.104 1.00 88.56 70 LEU A C 1
ATOM 556 O O . LEU A 1 70 ? 28.583 4.406 -36.827 1.00 88.56 70 LEU A O 1
ATOM 560 N N . LYS A 1 71 ? 27.863 6.144 -35.589 1.00 88.31 71 LYS A N 1
ATOM 561 C CA . LYS A 1 71 ? 29.088 6.937 -35.746 1.00 88.31 71 LYS A CA 1
ATOM 562 C C . LYS A 1 71 ? 30.240 6.249 -35.006 1.00 88.31 71 LYS A C 1
ATOM 564 O O . LYS A 1 71 ? 30.027 5.644 -33.962 1.00 88.31 71 LYS A O 1
ATOM 569 N N . SER A 1 72 ? 31.461 6.352 -35.520 1.00 86.62 72 SER A N 1
ATOM 570 C CA . SER A 1 72 ? 32.649 5.868 -34.805 1.00 86.62 72 SER A CA 1
ATOM 571 C C . SER A 1 72 ? 32.775 6.557 -33.441 1.00 86.62 72 SER A C 1
ATOM 573 O O . SER A 1 72 ? 32.751 7.789 -33.354 1.00 86.62 72 SER A O 1
ATOM 575 N N . GLY A 1 73 ? 32.867 5.768 -32.371 1.00 86.12 73 GLY A N 1
ATOM 576 C CA . GLY A 1 73 ? 32.852 6.284 -31.008 1.00 86.12 73 GLY A CA 1
ATOM 577 C C . GLY A 1 73 ? 32.565 5.229 -29.944 1.00 86.12 73 GLY A C 1
ATOM 578 O O . GLY A 1 73 ? 32.272 4.067 -30.229 1.00 86.12 73 GLY A O 1
ATOM 579 N N . ILE A 1 74 ? 32.648 5.659 -28.684 1.00 87.50 74 ILE A N 1
ATOM 580 C CA . ILE A 1 74 ? 32.375 4.820 -27.517 1.00 87.50 74 ILE A CA 1
ATOM 581 C C . ILE A 1 74 ? 30.918 5.005 -27.103 1.00 87.50 74 ILE A C 1
ATOM 583 O O . ILE A 1 74 ? 30.484 6.120 -26.822 1.00 87.50 74 ILE A O 1
ATOM 587 N N . TYR A 1 75 ? 30.204 3.893 -26.995 1.00 90.56 75 TYR A N 1
ATOM 588 C CA . TYR A 1 75 ? 28.814 3.820 -26.578 1.00 90.56 75 TYR A CA 1
ATOM 589 C C . TYR A 1 75 ? 28.670 3.022 -25.286 1.00 90.56 75 TYR A C 1
ATOM 591 O O . TYR A 1 75 ? 29.402 2.060 -25.033 1.00 90.56 75 TYR A O 1
ATOM 599 N N . PHE A 1 76 ? 27.695 3.402 -24.469 1.00 90.94 76 PHE A N 1
ATOM 600 C CA . PHE A 1 76 ? 27.271 2.633 -23.306 1.00 90.94 76 PHE A CA 1
ATOM 601 C C . PHE A 1 76 ? 26.084 1.752 -23.685 1.00 90.94 76 PHE A C 1
ATOM 603 O O . PHE A 1 76 ? 25.024 2.273 -24.012 1.00 90.94 76 PHE A O 1
ATOM 610 N N . LEU A 1 77 ? 26.278 0.435 -23.686 1.00 91.94 77 LEU A N 1
ATOM 611 C CA . LEU A 1 77 ? 25.272 -0.552 -24.049 1.00 91.94 77 LEU A CA 1
ATOM 612 C C . LEU A 1 77 ? 24.603 -1.124 -22.798 1.00 91.94 77 LEU A C 1
ATOM 614 O O . LEU A 1 77 ? 25.255 -1.703 -21.925 1.00 91.94 77 LEU A O 1
ATOM 618 N N . GLU A 1 78 ? 23.283 -1.003 -22.766 1.00 92.62 78 GLU A N 1
ATOM 619 C CA . GLU A 1 78 ? 22.402 -1.526 -21.731 1.00 92.62 78 GLU A CA 1
ATOM 620 C C . GLU A 1 78 ? 21.371 -2.467 -22.351 1.00 92.62 78 GLU A C 1
ATOM 622 O O . GLU A 1 78 ? 20.910 -2.278 -23.480 1.00 92.62 78 GLU A O 1
ATOM 627 N N . VAL A 1 79 ? 20.996 -3.497 -21.599 1.00 93.00 79 VAL A N 1
ATOM 628 C CA . VAL A 1 79 ? 19.968 -4.453 -22.004 1.00 93.00 79 VAL A CA 1
ATOM 629 C C . VAL A 1 79 ? 18.863 -4.423 -20.966 1.00 93.00 79 VAL A C 1
ATOM 631 O O . VAL A 1 79 ? 19.052 -4.848 -19.826 1.00 93.00 79 VAL A O 1
ATOM 634 N N . ASP A 1 80 ? 17.702 -3.939 -21.379 1.00 92.12 80 ASP A N 1
ATOM 635 C CA . ASP A 1 80 ? 16.498 -3.914 -20.569 1.00 92.12 80 ASP A CA 1
ATOM 636 C C . ASP A 1 80 ? 15.629 -5.129 -20.901 1.00 92.12 80 ASP A C 1
ATOM 638 O O . ASP A 1 80 ? 14.975 -5.219 -21.946 1.00 92.12 80 ASP A O 1
ATOM 642 N N . SER A 1 81 ? 15.676 -6.101 -19.994 1.00 90.06 81 SER A N 1
ATOM 643 C CA . SER A 1 81 ? 14.882 -7.322 -20.032 1.00 90.06 81 SER A CA 1
ATOM 644 C C . SER A 1 81 ? 13.937 -7.360 -18.826 1.00 90.06 81 SER A C 1
ATOM 646 O O . SER A 1 81 ? 14.325 -6.962 -17.718 1.00 90.06 81 SER A O 1
ATOM 648 N N . PRO A 1 82 ? 12.700 -7.861 -19.001 1.00 86.88 82 PRO A N 1
ATOM 649 C CA . PRO A 1 82 ? 11.790 -8.060 -17.882 1.00 86.88 82 PRO A CA 1
ATOM 650 C C . PRO A 1 82 ? 12.276 -9.176 -16.948 1.00 86.88 82 PRO A C 1
ATOM 652 O O . PRO A 1 82 ? 12.150 -9.076 -15.739 1.00 86.88 8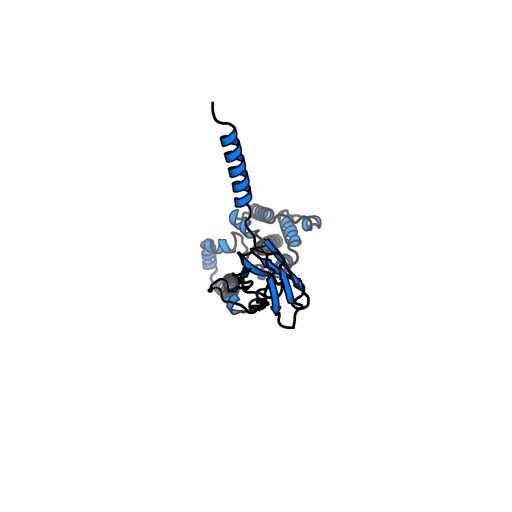2 PRO A O 1
ATOM 655 N N . ASP A 1 83 ? 12.877 -10.236 -17.479 1.00 87.25 83 ASP A N 1
ATOM 656 C CA . ASP A 1 83 ? 13.129 -11.450 -16.694 1.00 87.25 83 ASP A CA 1
ATOM 657 C C . ASP A 1 83 ? 14.569 -11.582 -16.201 1.00 87.25 83 ASP A C 1
ATOM 659 O O . ASP A 1 83 ? 14.836 -12.364 -15.286 1.00 87.25 83 ASP A O 1
ATOM 663 N N . TYR A 1 84 ? 15.510 -10.857 -16.805 1.00 90.06 84 TYR A N 1
ATOM 664 C CA . TYR A 1 84 ? 16.936 -11.007 -16.537 1.00 90.06 84 TYR A CA 1
ATOM 665 C C . TYR A 1 84 ? 17.621 -9.660 -16.349 1.00 90.06 84 TYR A C 1
ATOM 667 O O . TYR A 1 84 ? 17.248 -8.653 -16.943 1.00 90.06 84 TYR A O 1
ATOM 675 N N . ILE A 1 85 ? 18.658 -9.668 -15.521 1.00 91.25 85 ILE A N 1
ATOM 676 C CA . ILE A 1 85 ? 19.544 -8.531 -15.306 1.00 91.25 85 ILE A CA 1
ATOM 677 C C . ILE A 1 85 ? 20.801 -8.764 -16.136 1.00 91.25 85 ILE A C 1
ATOM 679 O O . ILE A 1 85 ? 21.389 -9.846 -16.084 1.00 91.25 85 ILE A O 1
ATOM 683 N N . PHE A 1 86 ? 21.222 -7.752 -16.885 1.00 90.69 86 PHE A N 1
ATOM 684 C CA . PHE A 1 86 ? 22.452 -7.760 -17.669 1.00 90.69 86 PHE A CA 1
ATOM 685 C C . PHE A 1 86 ? 23.421 -6.722 -17.111 1.00 90.69 86 PHE A C 1
ATOM 687 O O . PHE A 1 86 ? 23.002 -5.666 -16.639 1.00 90.69 86 PHE A O 1
ATOM 694 N N . ALA A 1 87 ? 24.718 -7.023 -17.168 1.00 88.19 87 ALA A N 1
ATOM 695 C CA . ALA A 1 87 ? 25.739 -6.041 -16.836 1.00 88.19 87 ALA A CA 1
ATOM 696 C C . ALA A 1 87 ? 25.828 -4.989 -17.957 1.00 88.19 87 ALA A C 1
ATOM 698 O O . ALA A 1 87 ? 25.787 -5.366 -19.132 1.00 88.19 87 ALA A O 1
ATOM 699 N N . PRO A 1 88 ? 25.968 -3.696 -17.629 1.00 88.06 88 PRO A N 1
ATOM 700 C CA . PRO A 1 88 ? 26.187 -2.671 -18.636 1.00 88.06 88 PRO A CA 1
ATOM 701 C C . PRO A 1 88 ? 27.604 -2.768 -19.218 1.00 88.06 88 PRO A C 1
ATOM 703 O O . PRO A 1 88 ? 28.580 -3.028 -18.502 1.00 88.06 88 PRO A O 1
ATOM 706 N N . ILE A 1 89 ? 27.730 -2.545 -20.526 1.00 88.00 89 ILE A N 1
ATOM 707 C CA . ILE A 1 89 ? 28.978 -2.753 -21.273 1.00 88.00 89 ILE A CA 1
ATOM 708 C C . ILE A 1 89 ? 29.331 -1.485 -22.048 1.00 88.00 89 ILE A C 1
ATOM 710 O O . ILE A 1 89 ? 28.506 -0.929 -22.763 1.00 88.00 89 ILE A O 1
ATOM 714 N N . LYS A 1 90 ? 30.585 -1.039 -21.962 1.00 88.75 90 LYS A N 1
ATOM 715 C CA . LYS A 1 90 ? 31.129 0.009 -22.836 1.00 88.75 90 LYS A CA 1
ATOM 716 C C . LYS A 1 90 ? 31.610 -0.635 -24.132 1.00 88.75 90 LYS A C 1
ATOM 718 O O . LYS A 1 90 ? 32.475 -1.512 -24.095 1.00 88.75 90 LYS A O 1
ATOM 723 N N . VAL A 1 91 ? 31.074 -0.196 -25.262 1.00 88.06 91 VAL A N 1
ATOM 724 C CA . VAL A 1 91 ? 31.399 -0.705 -26.597 1.00 88.06 91 VAL A CA 1
ATOM 725 C C . VAL A 1 91 ? 32.041 0.412 -27.410 1.00 88.06 91 VAL A C 1
ATOM 727 O O . VAL A 1 91 ? 31.476 1.488 -27.538 1.00 88.06 91 VAL A O 1
ATOM 730 N N . ASP A 1 92 ? 33.226 0.165 -27.949 1.00 86.94 92 ASP A N 1
ATOM 731 C CA . ASP A 1 92 ? 33.921 1.054 -28.876 1.00 86.94 92 ASP A CA 1
ATOM 732 C C . ASP A 1 92 ? 33.669 0.569 -30.308 1.00 86.94 92 ASP A C 1
ATOM 734 O O . ASP A 1 92 ? 34.101 -0.525 -30.705 1.00 86.94 92 ASP A O 1
ATOM 738 N N . VAL A 1 93 ? 32.898 1.363 -31.048 1.00 83.62 93 VAL A N 1
ATOM 739 C CA . VAL A 1 93 ? 32.409 1.067 -32.394 1.00 83.62 93 VAL A CA 1
ATOM 740 C C . VAL A 1 93 ? 33.358 1.708 -33.411 1.00 83.62 93 VAL A C 1
ATOM 742 O O . VAL A 1 93 ? 33.604 2.907 -33.360 1.00 83.62 93 VAL A O 1
ATOM 745 N N . CYS A 1 94 ? 33.876 0.901 -34.348 1.00 73.81 94 CYS A N 1
ATOM 746 C CA . CYS A 1 94 ? 34.909 1.271 -35.329 1.00 73.81 94 CYS A CA 1
ATOM 747 C C . CYS A 1 94 ? 36.290 1.619 -34.720 1.00 73.81 94 CYS A C 1
ATOM 749 O O . CYS A 1 94 ? 36.802 2.726 -34.896 1.00 73.81 94 CYS A O 1
ATOM 751 N N . THR A 1 95 ? 36.980 0.666 -34.079 1.00 63.88 95 THR A N 1
ATOM 752 C CA . THR A 1 95 ? 38.426 0.846 -33.833 1.00 63.88 95 THR A CA 1
ATOM 753 C C . THR A 1 95 ? 39.175 0.785 -35.170 1.00 63.88 95 THR A C 1
ATOM 755 O O . THR A 1 95 ? 38.881 -0.115 -35.957 1.00 63.88 95 THR A O 1
ATOM 758 N N . LYS A 1 96 ? 40.129 1.708 -35.415 1.00 58.97 96 LYS A N 1
ATOM 759 C CA . LYS A 1 96 ? 41.012 1.809 -36.607 1.00 58.97 96 LYS A CA 1
ATOM 760 C C . LYS A 1 96 ? 41.184 0.457 -37.339 1.00 58.97 96 LYS A C 1
ATOM 762 O O . LYS A 1 96 ? 42.069 -0.315 -36.979 1.00 58.97 96 LYS A O 1
ATOM 767 N N . GLY A 1 97 ? 40.320 0.155 -38.321 1.00 54.84 97 GLY A N 1
ATOM 768 C CA . GLY A 1 97 ? 40.287 -1.151 -39.010 1.00 54.84 97 GLY A CA 1
ATOM 769 C C . GLY A 1 97 ? 39.050 -2.053 -38.811 1.00 54.84 97 GLY A C 1
ATOM 770 O O . GLY A 1 97 ? 39.164 -3.255 -39.031 1.00 54.84 97 GLY A O 1
ATOM 771 N N . LYS A 1 98 ? 37.869 -1.513 -38.458 1.00 61.16 98 LYS A N 1
ATOM 772 C CA . LYS A 1 98 ? 36.564 -2.226 -38.345 1.00 61.16 98 LYS A CA 1
ATOM 773 C C . LYS A 1 98 ? 36.408 -3.201 -37.165 1.00 61.16 98 LYS A C 1
ATOM 775 O O . LYS A 1 98 ? 35.423 -3.933 -37.107 1.00 61.16 98 LYS A O 1
ATOM 780 N N . ALA A 1 99 ? 37.335 -3.220 -36.210 1.00 57.53 99 ALA A N 1
ATOM 781 C CA . ALA A 1 99 ? 37.204 -4.071 -35.027 1.00 57.53 99 ALA A CA 1
ATOM 782 C C . ALA A 1 99 ? 36.298 -3.413 -33.970 1.00 57.53 99 ALA A C 1
ATOM 784 O O . ALA A 1 99 ? 36.430 -2.220 -33.691 1.00 57.53 99 ALA A O 1
ATOM 785 N N . ILE A 1 100 ? 35.401 -4.196 -33.364 1.00 66.69 100 ILE A N 1
ATOM 786 C CA . ILE A 1 100 ? 34.566 -3.776 -32.230 1.00 66.69 100 ILE A CA 1
ATOM 787 C C . ILE A 1 100 ? 35.265 -4.213 -30.941 1.00 66.69 100 ILE A C 1
ATOM 789 O O . ILE A 1 100 ? 35.652 -5.378 -30.801 1.00 66.69 100 ILE A O 1
ATOM 793 N N . ARG A 1 101 ? 35.440 -3.291 -29.991 1.00 73.94 101 ARG A N 1
ATOM 794 C CA . ARG A 1 101 ? 35.961 -3.606 -28.650 1.00 73.94 101 ARG A CA 1
ATOM 795 C C . ARG A 1 101 ? 34.848 -3.421 -27.637 1.00 73.94 101 ARG A C 1
ATOM 797 O O . ARG A 1 101 ? 34.078 -2.475 -27.737 1.00 73.94 101 ARG A O 1
ATOM 804 N N . ALA A 1 102 ? 34.757 -4.307 -26.659 1.00 75.94 102 ALA A N 1
ATOM 805 C CA . ALA A 1 102 ? 33.751 -4.207 -25.612 1.00 75.94 102 ALA A CA 1
ATOM 806 C C . ALA A 1 102 ? 34.384 -4.519 -24.260 1.00 75.94 102 ALA A C 1
ATOM 808 O O . ALA A 1 102 ? 35.366 -5.259 -24.181 1.00 75.94 102 ALA A O 1
ATOM 809 N N . LYS A 1 103 ? 33.843 -3.919 -23.204 1.00 78.44 103 LYS A N 1
ATOM 810 C CA . LYS A 1 103 ? 34.285 -4.152 -21.830 1.00 78.44 103 LYS A CA 1
ATOM 811 C C . LYS A 1 103 ? 33.161 -3.917 -20.836 1.00 78.44 103 LYS A C 1
ATOM 813 O O . LYS A 1 103 ? 32.312 -3.050 -21.048 1.00 78.44 103 LYS A O 1
ATOM 818 N N . THR A 1 104 ? 33.207 -4.624 -19.718 1.00 70.38 104 THR A N 1
ATOM 819 C CA . THR A 1 104 ? 32.404 -4.285 -18.539 1.00 70.38 104 THR A CA 1
ATOM 820 C C . THR A 1 104 ? 32.810 -2.890 -18.045 1.00 70.38 104 THR A C 1
ATOM 822 O O . THR A 1 104 ? 33.951 -2.466 -18.254 1.00 70.38 104 THR A O 1
ATOM 825 N N . ALA A 1 105 ? 31.878 -2.137 -17.456 1.00 62.72 105 ALA A N 1
ATOM 826 C CA . ALA A 1 105 ? 32.018 -0.699 -17.192 1.00 62.72 105 ALA A CA 1
ATOM 827 C C . ALA A 1 105 ? 33.323 -0.258 -16.475 1.00 62.72 105 ALA A C 1
ATOM 829 O O . ALA A 1 105 ? 33.751 0.884 -16.704 1.00 62.72 105 ALA A O 1
ATOM 830 N N . ASP A 1 106 ? 33.969 -1.164 -15.729 1.00 63.09 106 ASP A N 1
ATOM 831 C CA . ASP A 1 106 ? 35.095 -0.907 -14.817 1.00 63.09 106 ASP A CA 1
ATOM 832 C C . ASP A 1 106 ? 36.479 -1.377 -15.323 1.00 63.09 106 ASP A C 1
ATOM 834 O O . ASP A 1 106 ? 37.492 -1.116 -14.678 1.00 63.09 106 ASP A O 1
ATOM 838 N N . GLU A 1 107 ? 36.567 -2.029 -16.488 1.00 71.56 107 GLU A N 1
ATOM 839 C CA . GLU A 1 107 ? 37.822 -2.633 -16.982 1.00 71.56 107 GLU A CA 1
ATOM 840 C C . GLU A 1 107 ? 38.477 -1.841 -18.137 1.00 71.56 107 GLU A C 1
ATOM 842 O O . GLU A 1 107 ? 38.025 -0.758 -18.528 1.00 71.56 107 GLU A O 1
ATOM 847 N N . THR A 1 108 ? 39.584 -2.342 -18.701 1.00 70.44 108 THR A N 1
ATOM 848 C CA . THR A 1 108 ? 40.216 -1.816 -19.929 1.00 70.44 108 THR A CA 1
ATOM 849 C C . THR A 1 108 ? 39.568 -2.416 -21.185 1.00 70.44 108 THR A C 1
ATOM 851 O O . THR A 1 108 ? 38.977 -3.490 -21.143 1.00 70.44 108 THR A O 1
ATOM 854 N N . PHE A 1 109 ? 39.609 -1.707 -22.322 1.00 71.50 109 PHE A N 1
ATOM 855 C CA . PHE A 1 109 ? 38.989 -2.199 -23.563 1.00 71.50 109 PHE A CA 1
ATOM 856 C C . PHE A 1 109 ? 39.746 -3.412 -24.104 1.00 71.50 109 PHE A C 1
ATOM 858 O O . PHE A 1 109 ? 40.922 -3.297 -24.449 1.00 71.50 109 PHE A O 1
ATOM 865 N N . GLN A 1 110 ? 39.052 -4.541 -24.244 1.00 70.19 110 GLN A N 1
ATOM 866 C CA . GLN A 1 110 ? 39.589 -5.751 -24.859 1.00 70.19 110 GLN A CA 1
ATOM 867 C C . GLN A 1 110 ? 38.947 -5.977 -26.232 1.00 70.19 110 GLN A C 1
ATOM 869 O O . GLN A 1 110 ? 37.794 -5.613 -26.478 1.00 70.19 110 GLN A O 1
ATOM 874 N N . SER A 1 111 ? 39.716 -6.545 -27.163 1.00 71.06 111 SER A N 1
ATOM 875 C CA . SER A 1 111 ? 39.171 -6.968 -28.454 1.00 71.06 111 SER A CA 1
ATOM 876 C C . SER A 1 111 ? 38.263 -8.171 -28.229 1.00 71.06 111 SER A C 1
ATOM 878 O O . SER A 1 111 ? 38.702 -9.194 -27.705 1.00 71.06 111 SER A O 1
ATOM 880 N N . VAL A 1 112 ? 36.988 -8.036 -28.595 1.00 72.81 112 VAL A N 1
ATOM 881 C CA . VAL A 1 112 ? 35.987 -9.089 -28.417 1.00 72.81 112 VAL A CA 1
ATOM 882 C C . VAL A 1 112 ? 35.688 -9.722 -29.769 1.00 72.81 112 VAL A C 1
ATOM 884 O O . VAL A 1 112 ? 35.615 -9.040 -30.791 1.00 72.81 112 VAL A O 1
ATOM 887 N N . LYS A 1 113 ? 35.521 -11.050 -29.786 1.00 75.50 113 LYS A N 1
ATOM 888 C CA . LYS A 1 113 ? 35.120 -11.775 -30.996 1.00 75.50 113 LYS A CA 1
ATOM 889 C C . LYS A 1 113 ? 33.732 -11.306 -31.428 1.00 75.50 113 LYS A C 1
ATOM 891 O O . LYS A 1 113 ? 32.795 -11.338 -30.637 1.00 75.50 113 LYS A O 1
ATOM 896 N N . HIS A 1 114 ? 33.618 -10.904 -32.685 1.00 72.75 114 HIS A N 1
ATOM 897 C CA . HIS A 1 114 ? 32.349 -10.541 -33.299 1.00 72.75 114 HIS A CA 1
ATOM 898 C C . HIS A 1 114 ? 31.555 -11.807 -33.687 1.00 72.75 114 HIS A C 1
ATOM 900 O O . HIS A 1 114 ? 32.179 -12.760 -34.169 1.00 72.75 114 HIS A O 1
ATOM 906 N N . PRO A 1 115 ? 30.218 -11.858 -33.513 1.00 78.81 115 PRO A N 1
ATOM 907 C CA . PRO A 1 115 ? 29.329 -10.855 -32.905 1.00 78.81 115 PRO A CA 1
ATOM 908 C C . PRO A 1 115 ? 29.383 -10.832 -31.365 1.00 78.81 115 PRO A C 1
ATOM 910 O O . PRO A 1 115 ? 29.679 -11.845 -30.726 1.00 78.81 115 PRO A O 1
ATOM 913 N N . LEU A 1 116 ? 29.066 -9.676 -30.763 1.00 85.94 116 LEU A N 1
ATOM 914 C CA . LEU A 1 116 ? 29.121 -9.457 -29.309 1.00 85.94 116 LEU A CA 1
ATOM 915 C C . LEU A 1 116 ? 28.129 -10.368 -28.568 1.00 85.94 116 LEU A C 1
ATOM 917 O O . LEU A 1 116 ? 26.925 -10.256 -28.772 1.00 85.94 116 LEU A O 1
ATOM 921 N N . LYS A 1 117 ? 28.607 -11.244 -27.677 1.00 87.62 117 LYS A N 1
ATOM 922 C CA . LYS A 1 117 ? 27.742 -12.135 -26.885 1.00 87.62 117 LYS A CA 1
ATOM 923 C C . LYS A 1 117 ? 27.421 -11.530 -25.521 1.00 87.62 117 LYS A C 1
ATOM 925 O O . LYS A 1 117 ? 28.331 -11.293 -24.732 1.00 87.62 117 LYS A O 1
ATOM 930 N N . LEU A 1 118 ? 26.136 -11.335 -25.239 1.00 88.12 118 LEU A N 1
ATOM 931 C CA . LEU A 1 118 ? 25.641 -10.803 -23.969 1.00 88.12 118 LEU A CA 1
ATOM 932 C C . LEU A 1 118 ? 25.054 -11.931 -23.120 1.00 88.12 118 LEU A C 1
ATOM 934 O O . LEU A 1 118 ? 24.162 -12.659 -23.568 1.00 88.12 118 LEU A O 1
ATOM 938 N N . LEU A 1 119 ? 25.566 -12.069 -21.897 1.00 88.62 119 LEU A N 1
ATOM 939 C CA . LEU A 1 119 ? 25.123 -13.062 -20.923 1.00 88.62 119 LEU A CA 1
ATOM 940 C C . LEU A 1 119 ? 24.423 -12.363 -19.751 1.00 88.62 119 LEU A C 1
ATOM 942 O O . LEU A 1 119 ? 24.915 -11.333 -19.283 1.00 88.62 119 LEU A O 1
ATOM 946 N N . PRO A 1 120 ? 23.288 -12.898 -19.271 1.00 90.06 120 PRO A N 1
ATOM 947 C CA . PRO A 1 120 ? 22.622 -12.356 -18.100 1.00 90.06 120 PRO A CA 1
ATOM 948 C C . PRO A 1 120 ? 23.448 -12.635 -16.839 1.00 90.06 120 PRO A C 1
ATOM 950 O O . PRO A 1 120 ? 24.013 -13.716 -16.681 1.00 90.06 120 PRO A O 1
ATOM 953 N N . TYR A 1 121 ? 23.461 -11.672 -15.921 1.00 89.50 121 TYR A N 1
ATOM 954 C CA . TYR A 1 121 ? 24.030 -11.821 -14.583 1.00 89.50 121 TYR A CA 1
ATOM 955 C C . TYR A 1 121 ? 23.158 -12.733 -13.705 1.00 89.50 121 TYR A C 1
ATOM 957 O O . TYR A 1 121 ? 23.663 -13.557 -12.949 1.00 89.50 121 TYR A O 1
ATOM 965 N N . GLY A 1 122 ? 21.832 -12.621 -13.834 1.00 89.19 122 GLY A N 1
ATOM 966 C CA . GLY A 1 122 ? 20.872 -13.424 -13.079 1.00 89.19 122 GLY A CA 1
ATOM 967 C C . GLY A 1 122 ? 19.417 -13.081 -13.411 1.00 89.19 122 GLY A C 1
ATOM 968 O O . GLY A 1 122 ? 19.167 -12.159 -14.192 1.00 89.19 122 GLY A O 1
ATOM 969 N N . PRO A 1 123 ? 18.443 -13.825 -12.859 1.00 89.25 123 PRO A N 1
ATOM 970 C CA . PRO A 1 123 ? 17.029 -13.500 -13.007 1.00 89.25 123 PRO A CA 1
ATOM 971 C C . PRO A 1 123 ? 16.679 -12.208 -12.256 1.00 89.25 123 PRO A C 1
ATOM 973 O O . PRO A 1 123 ? 17.169 -11.963 -11.152 1.00 89.25 123 PRO A O 1
ATOM 976 N N . LYS A 1 124 ? 15.800 -11.396 -12.840 1.00 88.56 124 LYS A N 1
ATOM 977 C CA . LYS A 1 124 ? 15.276 -10.169 -12.239 1.00 88.56 124 LYS A CA 1
ATOM 978 C C . LYS A 1 124 ? 14.149 -10.529 -11.272 1.00 88.56 124 LYS A C 1
ATOM 980 O O . LYS A 1 124 ? 13.111 -11.048 -11.674 1.00 88.56 124 LYS A O 1
ATOM 985 N N . ILE A 1 125 ? 14.372 -10.298 -9.981 1.00 88.31 125 ILE A N 1
ATOM 986 C CA . ILE A 1 125 ? 13.390 -10.567 -8.925 1.00 88.31 125 ILE A CA 1
ATOM 987 C C . ILE A 1 125 ? 12.697 -9.247 -8.584 1.00 88.31 125 ILE A C 1
ATOM 989 O O . ILE A 1 125 ? 13.314 -8.359 -8.008 1.00 88.31 125 ILE A O 1
ATOM 993 N N . TYR A 1 126 ? 11.423 -9.117 -8.958 1.00 88.19 126 TYR A N 1
ATOM 994 C CA . TYR A 1 126 ? 10.622 -7.916 -8.678 1.00 88.19 126 TYR A CA 1
ATOM 995 C C . TYR A 1 126 ? 10.043 -7.882 -7.266 1.00 88.19 126 TYR A C 1
ATOM 997 O O . TYR A 1 126 ? 9.773 -6.809 -6.738 1.00 88.19 126 TYR A O 1
ATOM 1005 N N . TYR A 1 127 ? 9.831 -9.055 -6.675 1.00 90.38 127 TYR A N 1
ATOM 1006 C CA . TYR A 1 127 ? 9.175 -9.198 -5.385 1.00 90.38 127 TYR A CA 1
ATOM 1007 C C . TYR A 1 127 ? 10.169 -9.692 -4.349 1.00 90.38 127 TYR A C 1
ATOM 1009 O O . TYR A 1 127 ? 10.789 -10.746 -4.517 1.00 90.38 127 TYR A O 1
ATOM 1017 N N . GLU A 1 128 ? 10.288 -8.948 -3.257 1.00 85.69 128 GLU A N 1
ATOM 1018 C CA . GLU A 1 128 ? 10.933 -9.453 -2.057 1.00 85.69 128 GLU A CA 1
ATOM 1019 C C . GLU A 1 128 ? 10.067 -10.578 -1.477 1.00 85.69 128 GLU A C 1
ATOM 1021 O O . GLU A 1 128 ? 8.843 -10.469 -1.404 1.00 85.69 128 GLU A O 1
ATOM 1026 N N . LYS A 1 129 ? 10.685 -11.707 -1.122 1.00 85.69 129 LYS A N 1
ATOM 1027 C CA . LYS A 1 129 ? 9.947 -12.809 -0.498 1.00 85.69 129 LYS A CA 1
ATOM 1028 C C . LYS A 1 129 ? 9.542 -12.390 0.910 1.00 85.69 129 LYS A C 1
ATOM 1030 O O . LYS A 1 129 ? 10.387 -11.915 1.665 1.00 85.69 129 LYS A O 1
ATOM 1035 N N . GLU A 1 130 ? 8.282 -12.623 1.271 1.00 81.69 130 GLU A N 1
ATOM 1036 C CA . GLU A 1 130 ? 7.815 -12.366 2.631 1.00 81.69 130 GLU A CA 1
ATOM 1037 C C . GLU A 1 130 ? 8.676 -13.136 3.647 1.00 81.69 130 GLU A C 1
ATOM 1039 O O . GLU A 1 130 ? 8.988 -14.317 3.434 1.00 81.69 130 GLU A O 1
ATOM 1044 N N . PRO A 1 131 ? 9.089 -12.494 4.754 1.00 80.50 131 PRO A N 1
ATOM 1045 C CA . PRO A 1 131 ? 9.820 -13.192 5.793 1.00 80.50 131 PRO A CA 1
ATOM 1046 C C . PRO A 1 131 ? 8.919 -14.276 6.404 1.00 80.50 131 PRO A C 1
ATOM 1048 O O . PRO A 1 131 ? 7.741 -14.017 6.656 1.00 80.50 131 PRO A O 1
ATOM 1051 N N . PRO A 1 132 ? 9.451 -15.472 6.712 1.00 83.75 132 PRO A N 1
ATOM 1052 C CA . PRO A 1 132 ? 8.657 -16.513 7.346 1.00 83.75 132 PRO A CA 1
ATOM 1053 C C . PRO A 1 132 ? 8.110 -16.022 8.691 1.00 83.75 132 PRO A C 1
ATOM 1055 O O . PRO A 1 132 ? 8.795 -15.306 9.438 1.00 83.75 132 PRO A O 1
ATOM 1058 N N . PHE A 1 133 ? 6.876 -16.424 9.002 1.00 81.12 133 PHE A N 1
ATOM 1059 C CA . PHE A 1 133 ? 6.240 -16.109 10.274 1.00 81.12 133 PHE A CA 1
ATOM 1060 C C . PHE A 1 133 ? 7.100 -16.630 11.430 1.00 81.12 133 PHE A C 1
ATOM 1062 O O . PHE A 1 133 ? 7.470 -17.802 11.473 1.00 81.12 133 PHE A O 1
ATOM 1069 N N . ASN A 1 134 ? 7.440 -15.745 12.367 1.00 83.19 134 ASN A N 1
ATOM 1070 C CA . ASN A 1 134 ? 8.277 -16.081 13.510 1.00 83.19 134 ASN A CA 1
ATOM 1071 C C . ASN A 1 134 ? 7.660 -15.502 14.787 1.00 83.19 134 ASN A C 1
ATOM 1073 O O . ASN A 1 134 ? 7.695 -14.290 15.002 1.00 83.19 134 ASN A O 1
ATOM 1077 N N . LEU A 1 135 ? 7.133 -16.377 15.650 1.00 81.75 135 LEU A N 1
ATOM 1078 C CA . LEU A 1 135 ? 6.520 -16.008 16.933 1.00 81.75 135 LEU A CA 1
ATOM 1079 C C . LEU A 1 135 ? 7.471 -15.199 17.829 1.00 81.75 135 LEU A C 1
ATOM 1081 O O . LEU A 1 135 ? 7.036 -14.279 18.522 1.00 81.75 135 LEU A O 1
ATOM 1085 N N . PHE A 1 136 ? 8.782 -15.458 17.763 1.00 85.00 136 PHE A N 1
ATOM 1086 C CA . PHE A 1 136 ? 9.770 -14.697 18.532 1.00 85.00 136 PHE A CA 1
ATOM 1087 C C . PHE A 1 136 ? 9.842 -13.221 18.119 1.00 85.00 136 PHE A C 1
ATOM 1089 O O . PHE A 1 136 ? 10.212 -12.378 18.938 1.00 85.00 136 PHE A O 1
ATOM 1096 N N . LYS A 1 137 ? 9.470 -12.874 16.878 1.00 82.88 137 LYS A N 1
ATOM 1097 C CA . LYS A 1 137 ? 9.378 -11.468 16.451 1.00 82.88 137 LYS A CA 1
ATOM 1098 C C . LYS A 1 137 ? 8.194 -10.755 17.097 1.00 82.88 137 LYS A C 1
ATOM 1100 O O . LYS A 1 137 ? 8.314 -9.571 17.382 1.00 82.88 137 LYS A O 1
ATOM 1105 N N . ILE A 1 138 ? 7.096 -11.462 17.377 1.00 83.38 138 ILE A N 1
ATOM 1106 C CA . ILE A 1 138 ? 5.941 -10.894 18.085 1.00 83.38 138 ILE A CA 1
ATOM 1107 C C . ILE A 1 138 ? 6.345 -10.560 19.518 1.00 83.38 138 ILE A C 1
ATOM 1109 O O . ILE A 1 138 ? 6.150 -9.427 19.941 1.00 83.38 138 ILE A O 1
ATOM 1113 N N . PHE A 1 139 ? 7.004 -11.486 20.222 1.00 85.94 139 PHE A N 1
ATOM 1114 C CA . PHE A 1 139 ? 7.494 -11.242 21.585 1.00 85.94 139 PHE A CA 1
ATOM 1115 C C . PHE A 1 139 ? 8.460 -10.047 21.674 1.00 85.94 139 PHE A C 1
ATOM 1117 O O . PHE A 1 139 ? 8.436 -9.304 22.646 1.00 85.94 139 PHE A O 1
ATOM 1124 N N . LYS A 1 140 ? 9.293 -9.834 20.648 1.00 86.62 140 LYS A N 1
ATOM 1125 C CA . LYS A 1 140 ? 10.213 -8.684 20.570 1.00 86.62 140 LYS A CA 1
ATOM 1126 C C . LYS A 1 140 ? 9.578 -7.414 19.999 1.00 86.62 140 LYS A C 1
ATOM 1128 O O . LYS A 1 140 ? 10.239 -6.380 19.953 1.00 86.62 140 LYS A O 1
ATOM 1133 N N . SER A 1 141 ? 8.338 -7.481 19.525 1.00 86.12 141 SER A N 1
ATOM 1134 C CA . SER A 1 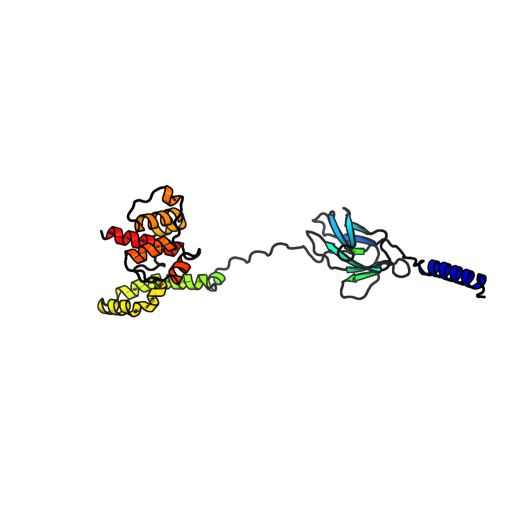141 ? 7.650 -6.315 18.982 1.00 86.12 141 SER A CA 1
ATOM 1135 C C . SER A 1 141 ? 7.071 -5.465 20.118 1.00 86.12 141 SER A C 1
ATOM 1137 O O . SER A 1 141 ? 6.553 -6.030 21.085 1.00 86.12 141 SER A O 1
ATOM 1139 N N . PRO A 1 142 ? 7.079 -4.123 20.001 1.00 80.88 142 PRO A N 1
ATOM 1140 C CA . PRO A 1 142 ? 6.432 -3.242 20.974 1.00 80.88 142 PRO A CA 1
ATOM 1141 C C . PRO A 1 142 ? 4.973 -3.636 21.253 1.00 80.88 142 PRO A C 1
ATOM 1143 O O . PRO A 1 142 ? 4.535 -3.628 22.398 1.00 80.88 142 PRO A O 1
ATOM 1146 N N . LEU A 1 143 ? 4.243 -4.067 20.217 1.00 84.44 143 LEU A N 1
ATOM 1147 C CA . LEU A 1 143 ? 2.851 -4.497 20.341 1.00 84.44 143 LEU A CA 1
ATOM 1148 C C . LEU A 1 143 ? 2.707 -5.816 21.117 1.00 84.44 143 LEU A C 1
ATOM 1150 O O . LEU A 1 143 ? 1.811 -5.947 21.948 1.00 84.44 143 LEU A O 1
ATOM 1154 N N . GLY A 1 144 ? 3.596 -6.784 20.885 1.00 85.88 144 GLY A N 1
ATOM 1155 C CA . GLY A 1 144 ? 3.570 -8.058 21.605 1.00 85.88 144 GLY A CA 1
ATOM 1156 C C . GLY A 1 144 ? 3.935 -7.918 23.080 1.00 85.88 144 GLY A C 1
ATOM 1157 O O . GLY A 1 144 ? 3.312 -8.566 23.916 1.00 85.88 144 GLY A O 1
ATOM 1158 N N . ILE A 1 145 ? 4.871 -7.027 23.421 1.00 89.06 145 ILE A N 1
ATOM 1159 C CA . ILE A 1 145 ? 5.221 -6.733 24.820 1.00 89.06 145 ILE A CA 1
ATOM 1160 C C . ILE A 1 145 ? 4.017 -6.131 25.558 1.00 89.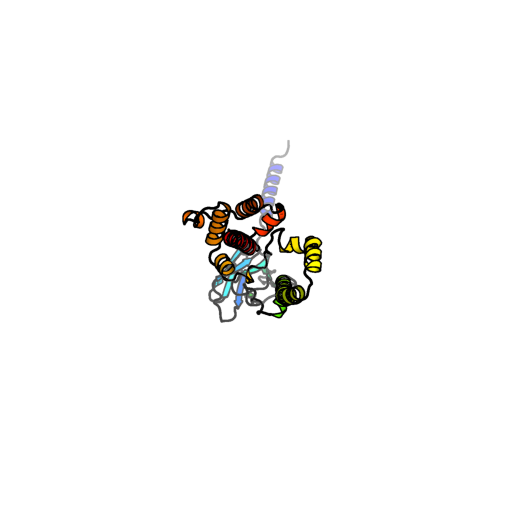06 145 ILE A C 1
ATOM 1162 O O . ILE A 1 145 ? 3.675 -6.594 26.646 1.00 89.06 145 ILE A O 1
ATOM 1166 N N . VAL A 1 146 ? 3.335 -5.151 24.952 1.00 85.69 146 VAL A N 1
ATOM 1167 C CA . VAL A 1 146 ? 2.124 -4.541 25.531 1.00 85.69 146 VAL A CA 1
ATOM 1168 C C . VAL A 1 146 ? 1.010 -5.576 25.706 1.00 85.69 146 VAL A C 1
ATOM 1170 O O . VAL A 1 146 ? 0.379 -5.611 26.760 1.00 85.69 146 VAL A O 1
ATOM 1173 N N . ALA A 1 147 ? 0.797 -6.456 24.722 1.00 82.44 147 ALA A N 1
ATOM 1174 C CA . ALA A 1 147 ? -0.211 -7.513 24.813 1.00 82.44 147 ALA A CA 1
ATOM 1175 C C . ALA A 1 147 ? 0.071 -8.504 25.958 1.00 82.44 147 ALA A C 1
ATOM 1177 O O . ALA A 1 147 ? -0.844 -8.882 26.690 1.00 82.44 147 ALA A O 1
ATOM 1178 N N . ILE A 1 148 ? 1.335 -8.896 26.153 1.00 85.62 148 ILE A N 1
ATOM 1179 C CA . ILE A 1 148 ? 1.741 -9.794 27.245 1.00 85.62 148 ILE A CA 1
ATOM 1180 C C . ILE A 1 148 ? 1.576 -9.110 28.603 1.00 85.62 148 ILE A C 1
ATOM 1182 O O . ILE A 1 148 ? 1.042 -9.719 29.530 1.00 85.62 148 ILE A O 1
ATOM 1186 N N . LEU A 1 149 ? 1.990 -7.845 28.720 1.00 84.50 149 LEU A N 1
ATOM 1187 C CA . LEU A 1 149 ? 1.835 -7.075 29.953 1.00 84.50 149 LEU A CA 1
ATOM 1188 C C . LEU A 1 149 ? 0.355 -6.907 30.323 1.00 84.50 149 LEU A C 1
ATOM 1190 O O . LEU A 1 149 ? -0.007 -7.104 31.479 1.00 84.50 149 LEU A O 1
ATOM 1194 N N . ALA A 1 150 ? -0.504 -6.607 29.347 1.00 79.31 150 ALA A N 1
ATOM 1195 C CA . ALA A 1 150 ? -1.943 -6.493 29.562 1.00 79.31 150 ALA A CA 1
ATOM 1196 C C . ALA A 1 150 ? -2.573 -7.824 30.011 1.00 79.31 150 ALA A C 1
ATOM 1198 O O . ALA A 1 150 ? -3.411 -7.842 30.908 1.00 79.31 150 ALA A O 1
ATOM 1199 N N . LEU A 1 151 ? -2.154 -8.956 29.440 1.00 82.12 151 LEU A N 1
ATOM 1200 C CA . LEU A 1 151 ? -2.634 -10.266 29.887 1.00 82.12 151 LEU A CA 1
ATOM 1201 C C . LEU A 1 151 ? -2.185 -10.571 31.326 1.00 82.12 151 LEU A C 1
ATOM 1203 O O . LEU A 1 151 ? -2.962 -11.091 32.125 1.00 82.12 151 LEU A O 1
ATOM 1207 N N . PHE A 1 152 ? -0.946 -10.216 31.668 1.00 84.50 152 PHE A N 1
ATOM 1208 C CA . PHE A 1 152 ? -0.394 -10.401 33.008 1.00 84.50 152 PHE A CA 1
ATOM 1209 C C . PHE A 1 152 ? -1.155 -9.585 34.059 1.00 84.50 152 PHE A C 1
ATOM 1211 O O . PHE A 1 152 ? -1.515 -10.123 35.107 1.00 84.50 152 PHE A O 1
ATOM 1218 N N . THR A 1 153 ? -1.463 -8.316 33.769 1.00 76.62 153 THR A N 1
ATOM 1219 C CA . THR A 1 153 ? -2.250 -7.482 34.687 1.00 76.62 153 THR A CA 1
ATOM 1220 C C . THR A 1 153 ? -3.655 -8.040 34.872 1.00 76.62 153 THR A C 1
ATOM 1222 O O . THR A 1 153 ? -4.081 -8.173 36.013 1.00 76.62 153 THR A O 1
ATOM 1225 N N . ILE A 1 154 ? -4.340 -8.469 33.807 1.00 78.94 154 ILE A N 1
ATOM 1226 C CA . ILE A 1 154 ? -5.687 -9.066 33.896 1.00 78.94 154 ILE A CA 1
ATOM 1227 C C . ILE A 1 154 ? -5.719 -10.299 34.817 1.00 78.94 154 ILE A C 1
ATOM 1229 O O . ILE A 1 154 ? -6.701 -10.498 35.529 1.00 78.94 154 ILE A O 1
ATOM 1233 N N . LEU A 1 155 ? -4.661 -11.116 34.839 1.00 82.88 155 LEU A N 1
ATOM 1234 C CA . LEU A 1 155 ? -4.599 -12.317 35.683 1.00 82.88 155 LEU A CA 1
ATOM 1235 C C . LEU A 1 155 ? -4.234 -12.020 37.146 1.00 82.88 155 LEU A C 1
ATOM 1237 O O . LEU A 1 155 ? -4.645 -12.759 38.043 1.00 82.88 155 LEU A O 1
ATOM 1241 N N . ILE A 1 156 ? -3.462 -10.962 37.398 1.00 77.50 156 ILE A N 1
ATOM 1242 C CA . ILE A 1 156 ? -2.900 -10.668 38.725 1.00 77.50 156 ILE A CA 1
ATOM 1243 C C . ILE A 1 156 ? -3.716 -9.633 39.497 1.00 77.50 156 ILE A C 1
ATOM 1245 O O . ILE A 1 156 ? -3.896 -9.795 40.703 1.00 77.50 156 ILE A O 1
ATOM 1249 N N . LEU A 1 157 ? -4.268 -8.615 38.831 1.00 74.38 157 LEU A N 1
ATOM 1250 C CA . LEU A 1 157 ? -5.119 -7.612 39.479 1.00 74.38 157 LEU A CA 1
ATOM 1251 C C . LEU A 1 157 ? -6.266 -8.215 40.312 1.00 74.38 157 LEU A C 1
ATOM 1253 O O . LEU A 1 157 ? -6.426 -7.794 41.459 1.00 74.38 157 LEU A O 1
ATOM 1257 N N . PRO A 1 158 ? -7.038 -9.214 39.831 1.00 69.50 158 PRO A N 1
ATOM 1258 C CA . PRO A 1 158 ? -8.107 -9.806 40.636 1.00 69.50 158 PRO A CA 1
ATOM 1259 C C . PRO A 1 158 ? -7.586 -10.531 41.886 1.00 69.50 158 PRO A C 1
ATOM 1261 O O . PRO A 1 158 ? -8.271 -10.552 42.900 1.00 69.50 158 PRO A O 1
ATOM 1264 N N . LYS A 1 159 ? -6.364 -11.085 41.849 1.00 76.06 159 LYS A N 1
ATOM 1265 C CA . LYS A 1 159 ? -5.733 -11.780 42.990 1.00 76.06 159 LYS A CA 1
ATOM 1266 C C . LYS A 1 159 ? -5.217 -10.821 44.060 1.00 76.06 159 LYS A C 1
ATOM 1268 O O . LYS A 1 159 ? -5.173 -11.180 45.231 1.00 76.06 159 LYS A O 1
ATOM 1273 N N . ILE A 1 160 ? -4.786 -9.632 43.646 1.00 71.81 160 ILE A N 1
ATOM 1274 C CA . ILE A 1 160 ? -4.314 -8.589 44.558 1.00 71.81 160 ILE A CA 1
ATOM 1275 C C . ILE A 1 160 ? -5.517 -7.894 45.202 1.00 71.81 160 ILE A C 1
ATOM 1277 O O . ILE A 1 160 ? -5.585 -7.790 46.418 1.00 71.81 160 ILE A O 1
ATOM 1281 N N . THR A 1 161 ? -6.509 -7.497 44.402 1.00 68.12 161 THR A N 1
ATOM 1282 C CA . THR A 1 161 ? -7.712 -6.795 44.891 1.00 68.12 161 THR A CA 1
ATOM 1283 C C . THR A 1 161 ? -8.596 -7.639 45.808 1.00 68.12 161 THR A C 1
ATOM 1285 O O . THR A 1 161 ? -9.242 -7.080 46.685 1.00 68.12 161 THR A O 1
ATOM 1288 N N . SER A 1 162 ? -8.604 -8.970 45.669 1.00 67.88 162 SER A N 1
ATOM 1289 C CA . SER A 1 162 ? -9.363 -9.847 46.570 1.00 67.88 162 SER A CA 1
ATOM 1290 C C . SER A 1 162 ? -8.777 -9.958 47.983 1.00 67.88 162 SER A C 1
ATOM 1292 O O . SER A 1 162 ? -9.465 -10.453 48.868 1.00 67.88 162 SER A O 1
ATOM 1294 N N . ASN A 1 163 ? -7.519 -9.550 48.184 1.00 68.00 163 ASN A N 1
ATOM 1295 C CA . ASN A 1 163 ? -6.795 -9.675 49.455 1.00 68.00 163 ASN A CA 1
ATOM 1296 C C . ASN A 1 163 ? -6.510 -8.319 50.130 1.00 68.00 163 ASN A C 1
ATOM 1298 O O . ASN A 1 163 ? -5.752 -8.285 51.094 1.00 68.00 163 ASN A O 1
ATOM 1302 N N . ILE A 1 164 ? -7.062 -7.218 49.611 1.00 69.31 164 ILE A N 1
ATOM 1303 C CA . ILE A 1 164 ? -6.859 -5.863 50.144 1.00 69.31 164 ILE A CA 1
ATOM 1304 C C . ILE A 1 164 ? -8.064 -5.465 51.003 1.00 69.31 164 ILE A C 1
ATOM 1306 O O . ILE A 1 164 ? -9.212 -5.651 50.590 1.00 69.31 164 ILE A O 1
ATOM 1310 N N . ASP A 1 165 ? -7.802 -4.886 52.176 1.00 68.50 165 ASP A N 1
ATOM 1311 C CA . ASP A 1 165 ? -8.833 -4.368 53.079 1.00 68.50 165 ASP A CA 1
ATOM 1312 C C . ASP A 1 165 ? -9.537 -3.128 52.489 1.00 68.50 165 ASP A C 1
ATOM 1314 O O . ASP A 1 165 ? -8.944 -2.328 51.761 1.00 68.50 165 ASP A O 1
ATOM 1318 N N . GLN A 1 166 ? -10.826 -2.935 52.805 1.00 62.84 166 GLN A N 1
ATOM 1319 C CA . GLN A 1 166 ? -11.644 -1.853 52.224 1.00 62.84 166 GLN A CA 1
ATOM 1320 C C . GLN A 1 166 ? -11.070 -0.442 52.461 1.00 62.84 166 GLN A C 1
ATOM 1322 O O . GLN A 1 166 ? -11.274 0.434 51.621 1.00 62.84 166 GLN A O 1
ATOM 1327 N N . GLU A 1 167 ? -10.335 -0.220 53.554 1.00 66.56 167 GLU A N 1
ATOM 1328 C CA . GLU A 1 167 ? -9.674 1.063 53.846 1.00 66.56 167 GLU A CA 1
ATOM 1329 C C . GLU A 1 167 ? -8.443 1.306 52.957 1.00 66.56 167 GLU A C 1
ATOM 1331 O O . GLU A 1 167 ? -8.236 2.412 52.457 1.00 66.56 167 GLU A O 1
ATOM 1336 N N . GLU A 1 168 ? -7.652 0.272 52.664 1.00 66.69 168 GLU A N 1
ATOM 1337 C CA . GLU A 1 168 ? -6.524 0.383 51.733 1.00 66.69 168 GLU A CA 1
ATOM 1338 C C . GLU A 1 168 ? -6.998 0.574 50.289 1.00 66.69 168 GLU A C 1
ATOM 1340 O O . GLU A 1 168 ? -6.384 1.328 49.532 1.00 66.69 168 GLU A O 1
ATOM 1345 N N . LEU A 1 169 ? -8.138 -0.018 49.915 1.00 62.47 169 LEU A N 1
ATOM 1346 C CA . LEU A 1 169 ? -8.765 0.227 48.615 1.00 62.47 169 LEU A CA 1
ATOM 1347 C C . LEU A 1 169 ? -9.155 1.705 48.441 1.00 62.47 169 LEU A C 1
ATOM 1349 O O . LEU A 1 169 ? -8.997 2.253 47.349 1.00 62.47 169 LEU A O 1
ATOM 1353 N N . GLN A 1 170 ? -9.619 2.369 49.503 1.00 61.03 170 GLN A N 1
ATOM 1354 C CA . GLN A 1 170 ? -9.937 3.803 49.485 1.00 61.03 170 GLN A CA 1
ATOM 1355 C C . GLN A 1 170 ? -8.674 4.670 49.346 1.00 61.03 170 GLN A C 1
ATOM 1357 O O . GLN A 1 170 ? -8.669 5.634 48.577 1.00 61.03 170 GLN A O 1
ATOM 1362 N N . ASN A 1 171 ? -7.572 4.283 49.992 1.00 65.00 171 ASN A N 1
ATOM 1363 C CA . ASN A 1 171 ? -6.280 4.965 49.849 1.00 65.00 171 ASN A CA 1
ATOM 1364 C C . ASN A 1 171 ? -5.669 4.765 48.445 1.00 65.00 171 ASN A C 1
ATOM 1366 O O . ASN A 1 171 ? -5.105 5.692 47.859 1.00 65.00 171 ASN A O 1
ATOM 1370 N N . LEU A 1 172 ? -5.849 3.585 47.843 1.00 64.44 172 LEU A N 1
ATOM 1371 C CA . LEU A 1 172 ? -5.456 3.304 46.455 1.00 64.44 172 LEU A CA 1
ATOM 1372 C C . LEU A 1 172 ? -6.337 4.047 45.441 1.00 64.44 172 LEU A C 1
ATOM 1374 O O . LEU A 1 172 ? -5.851 4.498 44.404 1.00 64.44 172 LEU A O 1
ATOM 1378 N N . GLN A 1 173 ? -7.623 4.232 45.751 1.00 57.09 173 GLN A N 1
ATOM 1379 C CA . GLN A 1 173 ? -8.520 5.093 44.978 1.00 57.09 173 GLN A CA 1
ATOM 1380 C C . GLN A 1 173 ? -8.108 6.569 45.022 1.00 57.09 173 GLN A C 1
ATOM 1382 O O . GLN A 1 173 ? -8.471 7.296 44.095 1.00 57.09 173 GLN A O 1
ATOM 1387 N N . GLN A 1 174 ? -7.373 7.002 46.053 1.00 55.62 174 GLN A N 1
ATOM 1388 C CA . GLN A 1 174 ? -6.737 8.321 46.133 1.00 55.62 174 GLN A CA 1
ATOM 1389 C C . GLN A 1 174 ? -5.443 8.398 45.307 1.00 55.62 174 GLN A C 1
ATOM 1391 O O . GLN A 1 174 ? -5.190 9.425 44.687 1.00 55.62 174 GLN A O 1
ATOM 1396 N N . GLN A 1 175 ? -4.681 7.305 45.171 1.00 54.38 175 GLN A N 1
ATOM 1397 C CA . GLN A 1 175 ? -3.515 7.202 44.268 1.00 54.38 175 GLN A CA 1
ATOM 1398 C C . GLN A 1 175 ? -3.894 7.018 42.779 1.00 54.38 175 GLN A C 1
ATOM 1400 O O . GLN A 1 175 ? -3.148 6.439 41.985 1.00 54.38 175 GLN A O 1
ATOM 1405 N N . ARG A 1 176 ? -5.058 7.538 42.366 1.00 54.97 176 ARG A N 1
ATOM 1406 C CA . ARG A 1 176 ? -5.682 7.334 41.045 1.00 54.97 176 ARG A CA 1
ATOM 1407 C C . ARG A 1 176 ? -4.892 7.906 39.862 1.00 54.97 176 ARG A C 1
ATOM 1409 O O . ARG A 1 176 ? -5.262 7.656 38.722 1.00 54.97 176 ARG A O 1
ATOM 1416 N N . GLU A 1 177 ? -3.803 8.630 40.091 1.00 51.38 177 GLU A N 1
ATOM 1417 C CA . GLU A 1 177 ? -3.060 9.362 39.058 1.00 51.38 177 GLU A CA 1
ATOM 1418 C C . GLU A 1 177 ? -2.470 8.453 37.964 1.00 51.38 177 GLU A C 1
ATOM 1420 O O . GLU A 1 177 ? -2.604 8.755 36.779 1.00 51.38 177 GLU A O 1
ATOM 1425 N N . ALA A 1 178 ? -1.906 7.293 38.324 1.00 51.03 178 ALA A N 1
ATOM 1426 C CA . ALA A 1 178 ? -1.414 6.314 37.343 1.00 51.03 178 ALA A CA 1
ATOM 1427 C C . ALA A 1 178 ? -2.556 5.537 36.653 1.00 51.03 178 ALA A C 1
ATOM 1429 O O . ALA A 1 178 ? -2.416 5.090 35.513 1.00 51.03 178 ALA A O 1
ATOM 1430 N N . SER A 1 179 ? -3.703 5.409 37.328 1.00 56.72 179 SER A N 1
ATOM 1431 C CA . SER A 1 179 ? -4.918 4.788 36.786 1.00 56.72 179 SER A CA 1
ATOM 1432 C C . SER A 1 179 ? -5.615 5.699 35.772 1.00 56.72 179 SER A C 1
ATOM 1434 O O . SER A 1 179 ? -6.127 5.212 34.767 1.00 56.72 179 SER A O 1
ATOM 1436 N N . ASN A 1 180 ? -5.544 7.022 35.958 1.00 61.47 180 ASN A N 1
ATOM 1437 C CA . ASN A 1 180 ? -6.173 8.017 35.085 1.00 61.47 180 ASN A CA 1
ATOM 1438 C C . ASN A 1 180 ? -5.695 7.933 33.629 1.00 61.47 180 ASN A C 1
ATOM 1440 O O . ASN A 1 180 ? -6.469 8.224 32.721 1.00 61.47 180 ASN A O 1
ATOM 1444 N N . PHE A 1 181 ? -4.467 7.466 33.375 1.00 60.47 181 PHE A N 1
ATOM 1445 C CA . PHE A 1 181 ? -4.004 7.186 32.013 1.00 60.47 181 PHE A CA 1
ATOM 1446 C C . PHE A 1 181 ? -4.738 5.992 31.375 1.00 60.47 181 PHE A C 1
ATOM 1448 O O . PHE A 1 181 ? -5.063 6.036 30.193 1.00 60.47 181 PHE A O 1
ATOM 1455 N N . VAL A 1 182 ? -5.033 4.944 32.153 1.00 65.75 182 VAL A N 1
ATOM 1456 C CA . VAL A 1 182 ? -5.697 3.697 31.713 1.00 65.75 182 VAL A CA 1
ATOM 1457 C C . VAL A 1 182 ? -7.229 3.815 31.713 1.00 65.75 182 VAL A C 1
ATOM 1459 O O . VAL A 1 182 ? -7.922 3.106 30.980 1.00 65.75 182 VAL A O 1
ATOM 1462 N N . THR A 1 183 ? -7.789 4.716 32.514 1.00 69.44 183 THR A N 1
ATOM 1463 C CA . THR A 1 183 ? -9.230 4.997 32.543 1.00 69.44 183 THR A CA 1
ATOM 1464 C C . THR A 1 183 ? -9.610 6.214 31.707 1.00 69.44 183 THR A C 1
ATOM 1466 O O . THR A 1 183 ? -10.775 6.360 31.345 1.00 69.44 183 THR A O 1
ATOM 1469 N N . ASN A 1 184 ? -8.657 7.083 31.356 1.00 72.94 184 ASN A N 1
ATOM 1470 C CA . ASN A 1 184 ? -8.916 8.409 30.782 1.00 72.94 184 ASN A CA 1
ATOM 1471 C C . ASN A 1 184 ? -9.926 9.225 31.628 1.00 72.94 184 ASN A C 1
ATOM 1473 O O . ASN A 1 184 ? -10.803 9.913 31.094 1.00 72.94 184 ASN A O 1
ATOM 1477 N N . TYR A 1 185 ? -9.817 9.132 32.958 1.00 72.88 185 TYR A N 1
ATOM 1478 C CA . TYR A 1 185 ? -10.701 9.815 33.915 1.00 72.88 185 TYR A CA 1
ATOM 1479 C C . TYR A 1 185 ? -12.181 9.374 33.837 1.00 72.88 185 TYR A C 1
ATOM 1481 O O . TYR A 1 185 ? -13.076 10.151 34.155 1.00 72.88 185 TYR A O 1
ATOM 1489 N N . TRP A 1 186 ? -12.442 8.144 33.382 1.00 76.06 186 TRP A N 1
ATOM 1490 C CA . TRP A 1 186 ? -13.750 7.478 33.472 1.00 76.06 186 TRP A CA 1
ATOM 1491 C C . TRP A 1 186 ? -13.781 6.517 34.662 1.00 76.06 186 TRP A C 1
ATOM 1493 O O . TRP A 1 186 ? -12.733 6.069 35.131 1.00 76.06 186 TRP A O 1
ATOM 1503 N N . ASP A 1 187 ? -14.983 6.130 35.091 1.00 72.50 187 ASP A N 1
ATOM 1504 C CA . ASP A 1 187 ? -15.153 5.089 36.114 1.00 72.50 187 ASP A CA 1
ATOM 1505 C C . ASP A 1 187 ? -14.773 3.693 35.585 1.00 72.50 187 ASP A C 1
ATOM 1507 O O . ASP A 1 187 ? -14.315 2.834 36.340 1.00 72.50 187 ASP A O 1
ATOM 1511 N N . THR A 1 188 ? -14.898 3.464 34.273 1.00 71.94 188 THR A N 1
ATOM 1512 C CA . THR A 1 188 ? -14.511 2.200 33.626 1.00 71.94 188 THR A CA 1
ATOM 1513 C C . THR A 1 188 ? -13.188 2.319 32.867 1.00 71.94 188 THR A C 1
ATOM 1515 O O . THR A 1 188 ? -12.895 3.343 32.257 1.00 71.94 188 THR A O 1
ATOM 1518 N N . SER A 1 189 ? -12.377 1.254 32.846 1.00 74.25 189 SER A N 1
ATOM 1519 C CA . SER A 1 189 ? -11.108 1.230 32.091 1.00 74.25 189 SER A CA 1
ATOM 1520 C C . SER A 1 189 ? -11.336 0.962 30.601 1.00 74.25 189 SER A C 1
ATOM 1522 O O . SER A 1 189 ? -12.110 0.067 30.250 1.00 74.25 189 SER A O 1
ATOM 1524 N N . PHE A 1 190 ? -10.625 1.630 29.684 1.00 70.38 190 PHE A N 1
ATOM 1525 C CA . PHE A 1 190 ? -10.823 1.370 28.244 1.00 70.38 190 PHE A CA 1
ATOM 1526 C C . PHE A 1 190 ? -10.372 -0.045 27.822 1.00 70.38 190 PHE A C 1
ATOM 1528 O O . PHE A 1 190 ? -10.951 -0.634 26.911 1.00 70.38 190 PHE A O 1
ATOM 1535 N N . LEU A 1 191 ? -9.413 -0.652 28.536 1.00 67.62 191 LEU A N 1
ATOM 1536 C CA . LEU A 1 191 ? -8.950 -2.034 28.303 1.00 67.62 191 LEU A CA 1
ATOM 1537 C C . LEU A 1 191 ? -9.938 -3.117 28.757 1.00 67.62 191 LEU A C 1
ATOM 1539 O O . LEU A 1 191 ? -9.766 -4.295 28.451 1.00 67.62 191 LEU A O 1
ATOM 1543 N N . GLN A 1 192 ? -11.008 -2.743 29.450 1.00 69.19 192 GLN A N 1
ATOM 1544 C CA . GLN A 1 192 ? -11.954 -3.694 30.023 1.00 69.19 192 GLN A CA 1
ATOM 1545 C C . GLN A 1 192 ? -12.947 -4.246 28.974 1.00 69.19 192 GLN A C 1
ATOM 1547 O O . GLN A 1 192 ? -13.979 -4.793 29.341 1.00 69.19 192 GLN A O 1
ATOM 1552 N N . CYS A 1 193 ? -12.728 -4.068 27.652 1.00 67.56 193 CYS A N 1
ATOM 1553 C CA . CYS A 1 193 ? -13.674 -4.567 26.623 1.00 67.56 193 CYS A CA 1
ATOM 1554 C C . CYS A 1 193 ? -13.907 -6.080 26.772 1.00 67.56 193 CYS A C 1
ATOM 1556 O O . CYS A 1 193 ? -14.994 -6.574 26.492 1.00 67.56 193 CYS A O 1
ATOM 1558 N N . LEU A 1 194 ? -12.891 -6.800 27.259 1.00 63.91 194 LEU A N 1
ATOM 1559 C CA . LEU A 1 194 ? -12.913 -8.248 27.427 1.00 63.91 194 LEU A CA 1
ATOM 1560 C C . LEU A 1 194 ? -13.873 -8.723 28.531 1.00 63.91 194 LEU A C 1
ATOM 1562 O O . LEU A 1 194 ? -14.199 -9.906 28.552 1.00 63.91 194 LEU A O 1
ATOM 1566 N N . SER A 1 195 ? -14.350 -7.839 29.419 1.00 70.25 195 SER A N 1
ATOM 1567 C CA . SER A 1 195 ? -15.353 -8.210 30.429 1.00 70.25 195 SER A CA 1
ATOM 1568 C C . SER A 1 195 ? -16.771 -8.284 29.856 1.00 7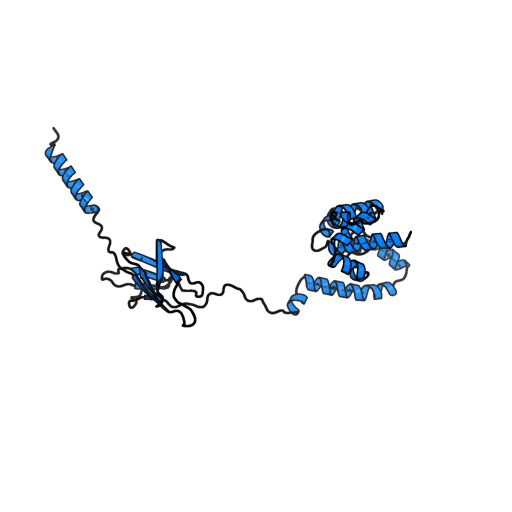0.25 195 SER A C 1
ATOM 1570 O O . SER A 1 195 ? -17.567 -9.096 30.312 1.00 70.25 195 SER A O 1
ATOM 1572 N N . ASP A 1 196 ? -17.083 -7.474 28.839 1.00 81.75 196 ASP A N 1
ATOM 1573 C CA . ASP A 1 196 ? -18.370 -7.463 28.133 1.00 81.75 196 ASP A CA 1
ATOM 1574 C C . ASP A 1 196 ? -18.162 -7.909 26.680 1.00 81.75 196 ASP A C 1
ATOM 1576 O O . ASP A 1 196 ? -18.230 -7.119 25.731 1.00 81.75 196 ASP A O 1
ATOM 1580 N N . ILE A 1 197 ? -17.937 -9.215 26.507 1.00 84.25 197 ILE A N 1
ATOM 1581 C CA . ILE A 1 197 ? -17.745 -9.861 25.198 1.00 84.25 197 ILE A CA 1
ATOM 1582 C C . ILE A 1 197 ? -18.822 -9.449 24.173 1.00 84.25 197 ILE A C 1
ATOM 1584 O O . ILE A 1 197 ? -18.448 -9.140 23.041 1.00 84.25 197 ILE A O 1
ATOM 1588 N N . PRO A 1 198 ? -20.130 -9.365 24.512 1.00 88.19 198 PRO A N 1
ATOM 1589 C CA . PRO A 1 198 ? -21.146 -8.963 23.538 1.00 88.19 198 PRO A CA 1
ATOM 1590 C C . PRO A 1 198 ? -20.952 -7.540 23.006 1.00 88.19 198 PRO A C 1
ATOM 1592 O O . PRO A 1 198 ? -21.127 -7.303 21.812 1.00 88.19 198 PRO A O 1
ATOM 1595 N N . ILE A 1 199 ? -20.564 -6.597 23.873 1.00 87.88 199 ILE A N 1
ATOM 1596 C CA . ILE A 1 199 ? -20.285 -5.213 23.470 1.00 87.88 199 ILE A CA 1
ATOM 1597 C C . ILE A 1 199 ? -19.022 -5.192 22.616 1.00 87.88 199 ILE A C 1
ATOM 1599 O O . ILE A 1 199 ? -19.047 -4.616 21.533 1.00 87.88 199 ILE A O 1
ATOM 1603 N N . CYS A 1 200 ? -17.954 -5.876 23.040 1.00 86.44 200 CYS A N 1
ATOM 1604 C CA . CYS A 1 200 ? -16.699 -5.869 22.290 1.00 86.44 200 CYS A CA 1
ATOM 1605 C C . CYS A 1 200 ? -16.853 -6.501 20.892 1.00 86.44 200 CYS A C 1
ATOM 1607 O O . CYS A 1 200 ? -16.420 -5.911 19.903 1.00 86.44 200 CYS A O 1
ATOM 1609 N N . LEU A 1 201 ? -17.566 -7.630 20.768 1.00 87.75 201 LEU A N 1
ATOM 1610 C CA . LEU A 1 201 ? -17.892 -8.227 19.466 1.00 87.75 201 LEU A CA 1
ATOM 1611 C C . LEU A 1 201 ? -18.752 -7.288 18.610 1.00 87.75 201 LEU A C 1
ATOM 1613 O O . LEU A 1 201 ? -18.452 -7.089 17.434 1.00 87.75 201 LEU A O 1
ATOM 1617 N N . LYS A 1 202 ? -19.789 -6.667 19.185 1.00 89.06 202 LYS A N 1
ATOM 1618 C CA . LYS A 1 202 ? -20.646 -5.727 18.446 1.00 89.06 202 LYS A CA 1
ATOM 1619 C C . LYS A 1 202 ? -19.858 -4.514 17.944 1.00 89.06 202 LYS A C 1
ATOM 1621 O O . LYS A 1 202 ? -20.088 -4.080 16.820 1.00 89.06 202 LYS A O 1
ATOM 1626 N N . THR A 1 203 ? -18.912 -4.009 18.728 1.00 89.12 203 THR A N 1
ATOM 1627 C CA . THR A 1 203 ? -18.029 -2.902 18.337 1.00 89.12 203 THR A CA 1
ATOM 1628 C C . THR A 1 203 ? -17.076 -3.301 17.210 1.00 89.12 203 THR A C 1
ATOM 1630 O O . THR A 1 203 ? -16.885 -2.523 16.282 1.00 89.12 203 THR A O 1
ATOM 1633 N N . ILE A 1 204 ? -16.531 -4.523 17.240 1.00 87.12 204 ILE A N 1
ATOM 1634 C CA . ILE A 1 204 ? -15.632 -5.033 16.191 1.00 87.12 204 ILE A CA 1
ATOM 1635 C C . ILE A 1 204 ? -16.377 -5.244 14.868 1.00 87.12 204 ILE A C 1
ATOM 1637 O O . ILE A 1 204 ? -15.904 -4.809 13.820 1.00 87.12 204 ILE A O 1
ATOM 1641 N N . PHE A 1 205 ? -17.530 -5.916 14.901 1.00 90.56 205 PHE A N 1
ATOM 1642 C CA . PHE A 1 205 ? -18.241 -6.314 13.681 1.00 90.56 205 PHE A CA 1
ATOM 1643 C C . PHE A 1 205 ? -19.188 -5.235 13.146 1.00 90.56 205 PHE A C 1
ATOM 1645 O O . PHE A 1 205 ? -19.414 -5.168 11.940 1.00 90.56 205 PHE A O 1
ATOM 1652 N N . CYS A 1 206 ? -19.728 -4.381 14.018 1.00 90.56 206 CYS A N 1
ATOM 1653 C CA . CYS A 1 206 ? -20.733 -3.376 13.673 1.00 90.56 206 CYS A CA 1
ATOM 1654 C C . CYS A 1 206 ? -20.497 -2.042 14.418 1.00 90.56 206 CYS A C 1
ATOM 1656 O O . CYS A 1 206 ? -21.379 -1.591 15.161 1.00 90.56 206 CYS A O 1
ATOM 1658 N N . PRO A 1 207 ? -19.355 -1.358 14.208 1.00 89.88 207 PRO A N 1
ATOM 1659 C CA . PRO A 1 207 ? -19.007 -0.141 14.948 1.00 89.88 207 PRO A CA 1
ATOM 1660 C C . PRO A 1 207 ? -20.036 0.983 14.778 1.00 89.88 207 PRO A C 1
ATOM 1662 O O . PRO A 1 207 ? -20.347 1.668 15.746 1.00 89.88 207 PRO A O 1
ATOM 1665 N N . CYS A 1 208 ? -20.642 1.135 13.593 1.00 90.06 208 CYS A N 1
ATOM 1666 C CA . CYS A 1 208 ? -21.688 2.142 13.372 1.00 90.06 208 CYS A CA 1
ATOM 1667 C C . CYS A 1 208 ? -22.948 1.912 14.223 1.00 90.06 208 CYS A C 1
ATOM 1669 O O . CYS A 1 208 ? -23.561 2.884 14.652 1.00 90.06 208 CYS A O 1
ATOM 1671 N N . LEU A 1 209 ? -23.307 0.661 14.545 1.00 91.81 209 LEU A N 1
ATOM 1672 C CA . LEU A 1 209 ? -24.430 0.389 15.454 1.00 91.81 209 LEU A CA 1
ATOM 1673 C C . LEU A 1 209 ? -24.105 0.795 16.893 1.00 91.81 209 LEU A C 1
ATOM 1675 O O . LEU A 1 209 ? -24.995 1.201 17.637 1.00 91.81 209 LEU A O 1
ATOM 1679 N N . VAL A 1 210 ? -22.843 0.650 17.301 1.00 92.88 210 VAL A N 1
ATOM 1680 C CA . VAL A 1 210 ? -22.394 1.047 18.641 1.00 92.88 210 VAL A CA 1
ATOM 1681 C C . VAL A 1 210 ? -22.277 2.565 18.731 1.00 92.88 210 VAL A C 1
ATOM 1683 O O . VAL A 1 210 ? -22.825 3.138 19.662 1.00 92.88 210 VAL A O 1
ATOM 1686 N N . LEU A 1 211 ? -21.696 3.222 17.725 1.00 93.94 211 LEU A N 1
ATOM 1687 C CA . LEU A 1 211 ? -21.667 4.686 17.591 1.00 93.94 211 LEU A CA 1
ATOM 1688 C C . LEU A 1 211 ? -23.072 5.294 17.699 1.00 93.94 211 LEU A C 1
ATOM 1690 O O . LEU A 1 211 ? -23.320 6.184 18.513 1.00 93.94 211 LEU A O 1
ATOM 1694 N N . ALA A 1 212 ? -24.007 4.785 16.894 1.00 94.19 212 ALA A N 1
ATOM 1695 C CA . ALA A 1 212 ? -25.395 5.227 16.891 1.00 94.19 212 ALA A CA 1
ATOM 1696 C C . ALA A 1 212 ? -26.081 4.976 18.241 1.00 94.19 212 ALA A C 1
ATOM 1698 O O . ALA A 1 212 ? -26.778 5.850 18.759 1.00 94.19 212 ALA A O 1
ATOM 1699 N N . GLY A 1 213 ? -25.855 3.798 18.830 1.00 94.00 213 GLY A N 1
ATOM 1700 C CA . GLY A 1 213 ? -26.400 3.428 20.133 1.00 94.00 213 GLY A CA 1
ATOM 1701 C C . GLY A 1 213 ? -25.867 4.296 21.274 1.00 94.00 213 GLY A C 1
ATOM 1702 O O . GLY A 1 213 ? -26.651 4.733 22.116 1.00 94.00 213 GLY A O 1
ATOM 1703 N N . ASN A 1 214 ? -24.567 4.591 21.279 1.00 94.62 214 ASN A N 1
ATOM 1704 C CA . ASN A 1 214 ? -23.927 5.453 22.271 1.00 94.62 214 ASN A CA 1
ATOM 1705 C C . ASN A 1 214 ? -24.452 6.882 22.155 1.00 94.62 214 ASN A C 1
ATOM 1707 O O . ASN A 1 214 ? -24.832 7.479 23.160 1.00 94.62 214 ASN A O 1
ATOM 1711 N N . LYS A 1 215 ? -24.567 7.406 20.929 1.00 95.44 215 LYS A N 1
ATOM 1712 C CA . LYS A 1 215 ? -25.125 8.741 20.692 1.00 95.44 215 LYS A CA 1
ATOM 1713 C C . LYS A 1 215 ? -26.585 8.841 21.128 1.00 95.44 215 LYS A C 1
ATOM 1715 O O . LYS A 1 215 ? -26.929 9.748 21.880 1.00 95.44 215 LYS A O 1
ATOM 1720 N N . ALA A 1 216 ? -27.428 7.892 20.726 1.00 93.81 216 ALA A N 1
ATOM 1721 C CA . ALA A 1 216 ? -28.822 7.847 21.162 1.00 93.81 216 ALA A CA 1
ATOM 1722 C C . ALA A 1 216 ? -28.941 7.706 22.693 1.00 93.81 216 ALA A C 1
ATOM 1724 O O . ALA A 1 216 ? -29.755 8.379 23.319 1.00 93.81 216 ALA A O 1
ATOM 1725 N N . GLY A 1 217 ? -28.078 6.894 23.314 1.00 92.69 217 GLY A N 1
ATOM 1726 C CA . GLY A 1 217 ? -28.011 6.745 24.768 1.00 92.69 217 GLY A CA 1
ATOM 1727 C C . GLY A 1 217 ? -27.564 8.017 25.496 1.00 92.69 217 GLY A C 1
ATOM 1728 O O . GLY A 1 217 ? -28.122 8.342 26.545 1.00 92.69 217 GLY A O 1
ATOM 1729 N N . ALA A 1 218 ? -26.609 8.762 24.937 1.00 93.19 218 ALA A N 1
ATOM 1730 C CA . ALA A 1 218 ? -26.201 10.066 25.455 1.00 93.19 218 ALA A CA 1
ATOM 1731 C C . ALA A 1 218 ? -27.359 11.082 25.389 1.00 93.19 218 ALA A C 1
ATOM 1733 O O . ALA A 1 218 ? -27.583 11.816 26.356 1.00 93.19 218 ALA A O 1
ATOM 1734 N N . ASP A 1 219 ? -28.128 11.046 24.296 1.00 92.06 219 ASP A N 1
ATOM 1735 C CA . ASP A 1 219 ? -29.313 11.875 24.030 1.00 92.06 219 ASP A CA 1
ATOM 1736 C C . ASP A 1 219 ? -30.590 11.429 24.784 1.00 92.06 219 ASP A C 1
ATOM 1738 O O . ASP A 1 219 ? -31.622 12.073 24.636 1.00 92.06 219 ASP A O 1
ATOM 1742 N N . GLU A 1 220 ? -30.558 10.339 25.566 1.00 91.44 220 GLU A N 1
ATOM 1743 C CA . GLU A 1 220 ? -31.739 9.757 26.252 1.00 91.44 220 GLU A CA 1
ATOM 1744 C C . GLU A 1 220 ? -32.905 9.389 25.328 1.00 91.44 220 GLU A C 1
ATOM 1746 O O . GLU A 1 220 ? -34.073 9.445 25.708 1.00 91.44 220 GLU A O 1
ATOM 1751 N N . ARG A 1 221 ? -32.587 8.950 24.113 1.00 91.88 221 ARG A N 1
ATOM 1752 C CA . ARG A 1 221 ? -33.570 8.515 23.116 1.00 91.88 221 ARG A CA 1
ATOM 1753 C C . ARG A 1 221 ? -33.283 7.100 22.633 1.00 91.88 221 ARG A C 1
ATOM 1755 O O . ARG A 1 221 ? -32.194 6.554 22.822 1.00 91.88 221 ARG A O 1
ATOM 1762 N N . GLU A 1 222 ? -34.261 6.511 21.961 1.00 91.19 222 GLU A N 1
ATOM 1763 C CA . GLU A 1 222 ? -34.070 5.239 21.272 1.00 91.19 222 GLU A CA 1
ATOM 1764 C C . GLU A 1 222 ? -33.218 5.417 20.004 1.00 91.19 222 GLU A C 1
ATOM 1766 O O . GLU A 1 222 ? -33.180 6.486 19.383 1.00 91.19 222 GLU A O 1
ATOM 1771 N N . CYS A 1 223 ? -32.481 4.363 19.650 1.00 91.44 223 CYS A N 1
ATOM 1772 C CA . CYS A 1 223 ? -31.613 4.340 18.478 1.00 91.44 223 CYS A CA 1
ATOM 1773 C C . CYS A 1 223 ? -32.414 3.903 17.248 1.00 91.44 223 CYS A C 1
ATOM 1775 O O . CYS A 1 223 ? -33.000 2.820 17.249 1.00 91.44 223 CYS A O 1
ATOM 1777 N N . ASN A 1 224 ? -32.409 4.725 16.198 1.00 92.06 224 ASN A N 1
ATOM 1778 C CA . ASN A 1 224 ? -33.138 4.466 14.961 1.00 92.06 224 ASN A CA 1
ATOM 1779 C C . ASN A 1 224 ? -32.200 4.040 13.821 1.00 92.06 224 ASN A C 1
ATOM 1781 O O . ASN A 1 224 ? -30.983 4.231 13.868 1.00 92.06 224 ASN A O 1
ATOM 1785 N N . LEU A 1 225 ? -32.781 3.524 12.732 1.00 88.81 225 LEU A N 1
ATOM 1786 C CA . LEU A 1 225 ? -32.026 3.133 11.536 1.00 88.81 225 LEU A CA 1
ATOM 1787 C C . LEU A 1 225 ? -31.223 4.304 10.943 1.00 88.81 225 LEU A C 1
ATOM 1789 O O . LEU A 1 225 ? -30.084 4.116 10.523 1.00 88.81 225 LEU A O 1
ATOM 1793 N N . CYS A 1 226 ? -31.785 5.517 10.951 1.00 88.25 226 CYS A N 1
ATOM 1794 C CA . CYS A 1 226 ? -31.104 6.711 10.448 1.00 88.25 226 CYS A CA 1
ATOM 1795 C C . CYS A 1 226 ? -29.817 7.023 11.223 1.00 88.25 226 CYS A C 1
ATOM 1797 O O . CYS A 1 226 ? -28.832 7.421 10.611 1.00 88.25 226 CYS A O 1
ATOM 1799 N N . ASP A 1 227 ? -29.788 6.789 12.539 1.00 88.44 227 ASP A N 1
ATOM 1800 C CA . ASP A 1 227 ? -28.583 6.997 13.352 1.00 88.44 227 ASP A CA 1
ATOM 1801 C C . ASP A 1 227 ? -27.464 6.028 12.955 1.00 88.44 227 ASP A C 1
ATOM 1803 O O . ASP A 1 227 ? -26.287 6.378 12.966 1.00 88.44 227 ASP A O 1
ATOM 1807 N N . CYS A 1 228 ? -27.840 4.807 12.569 1.00 86.94 228 CYS A N 1
ATOM 1808 C CA . CYS A 1 228 ? -26.908 3.769 12.135 1.00 86.94 228 CYS A CA 1
ATOM 1809 C C . CYS A 1 228 ? -26.325 4.047 10.740 1.00 86.94 228 CYS A C 1
ATOM 1811 O O . CYS A 1 228 ? -25.208 3.620 10.454 1.00 86.94 228 CYS A O 1
ATOM 1813 N N . LEU A 1 229 ? -27.077 4.742 9.878 1.00 86.75 229 LEU A N 1
ATOM 1814 C CA . LEU A 1 229 ? -26.644 5.145 8.534 1.00 86.75 229 LEU A CA 1
ATOM 1815 C C . LEU A 1 229 ? -25.831 6.449 8.551 1.00 86.75 229 LEU A C 1
ATOM 1817 O O . LEU A 1 229 ? -24.916 6.617 7.747 1.00 86.75 229 LEU A O 1
ATOM 1821 N N . CYS A 1 230 ? -26.131 7.350 9.486 1.00 86.31 230 CYS A N 1
ATOM 1822 C CA . CYS A 1 230 ? -25.433 8.617 9.682 1.00 86.31 230 CYS A CA 1
ATOM 1823 C C . CYS A 1 230 ? -24.511 8.526 10.904 1.00 86.31 230 CYS A C 1
ATOM 1825 O O . CYS A 1 230 ? -24.802 9.120 11.942 1.00 86.31 230 CYS A O 1
ATOM 1827 N N . CYS A 1 231 ? -23.409 7.771 10.786 1.00 79.69 231 CYS A N 1
ATOM 1828 C CA . CYS A 1 231 ? -22.563 7.455 11.939 1.00 79.69 231 CYS A CA 1
ATOM 1829 C C . CYS A 1 231 ? -22.038 8.755 12.602 1.00 79.69 231 CYS A C 1
ATOM 1831 O O . CYS A 1 231 ? -21.328 9.537 11.956 1.00 79.69 231 CYS A O 1
ATOM 1833 N N . PRO A 1 232 ? -22.393 9.020 13.874 1.00 87.25 232 PRO A N 1
ATOM 1834 C CA . PRO A 1 232 ? -21.992 10.234 14.574 1.00 87.25 232 PRO A CA 1
ATOM 1835 C C . PRO A 1 232 ? -20.481 10.246 14.816 1.00 87.25 232 PRO A C 1
ATOM 1837 O O . PRO A 1 232 ? -19.829 9.204 14.878 1.00 87.25 232 PRO A O 1
ATOM 1840 N N . ARG A 1 233 ? -19.901 11.437 14.988 1.00 90.31 233 ARG A N 1
ATOM 1841 C CA . ARG A 1 233 ? -18.499 11.553 15.406 1.00 90.31 233 ARG A CA 1
ATOM 1842 C C . ARG A 1 233 ? -18.377 11.250 16.896 1.00 90.31 233 ARG A C 1
ATOM 1844 O O . ARG A 1 233 ? -18.851 12.033 17.717 1.00 90.31 233 ARG A O 1
ATOM 1851 N N . GLU A 1 234 ? -17.663 10.174 17.217 1.00 91.12 234 GLU A N 1
ATOM 1852 C CA . GLU A 1 234 ? -17.504 9.686 18.593 1.00 91.12 234 GLU A CA 1
ATOM 1853 C C . GLU A 1 234 ? -16.967 10.736 19.563 1.00 91.12 234 GLU A C 1
ATOM 1855 O O . GLU A 1 234 ? -17.433 10.813 20.689 1.00 91.12 234 GLU A O 1
ATOM 1860 N N . TYR A 1 235 ? -16.052 11.603 19.119 1.00 92.19 235 TYR A N 1
ATOM 1861 C CA . TYR A 1 235 ? -15.504 12.669 19.962 1.00 92.19 235 TYR A CA 1
ATOM 1862 C C . TYR A 1 235 ? -16.600 13.522 20.620 1.00 92.19 235 TYR A C 1
ATOM 1864 O O . TYR A 1 235 ? -16.545 13.784 21.818 1.00 92.19 235 TYR A O 1
ATOM 1872 N N . PHE A 1 236 ? -17.626 13.913 19.857 1.00 92.44 236 PHE A N 1
ATOM 1873 C CA . PHE A 1 236 ? -18.718 14.730 20.388 1.00 92.44 236 PHE A CA 1
ATOM 1874 C C . PHE A 1 236 ? -19.647 13.928 21.295 1.00 92.44 236 PHE A C 1
ATOM 1876 O O . PHE A 1 236 ? -20.082 14.446 22.320 1.00 92.44 236 PHE A O 1
ATOM 1883 N N . THR A 1 237 ? -19.931 12.671 20.944 1.00 93.44 237 THR A N 1
ATOM 1884 C CA . THR A 1 237 ? -20.711 11.766 21.798 1.00 93.44 237 THR A CA 1
ATOM 1885 C C . THR A 1 237 ? -20.033 11.597 23.153 1.00 93.44 237 THR A C 1
ATOM 1887 O O . THR A 1 237 ? -20.663 11.787 24.191 1.00 93.44 237 THR A O 1
ATOM 1890 N N . ARG A 1 238 ? -18.729 11.332 23.142 1.00 91.94 238 ARG A N 1
ATOM 1891 C CA . ARG A 1 238 ? -17.918 11.145 24.338 1.00 91.94 238 ARG A CA 1
ATOM 1892 C C . ARG A 1 238 ? -17.901 12.395 25.214 1.00 91.94 238 ARG A C 1
ATOM 1894 O O . ARG A 1 238 ? -18.193 12.310 26.401 1.00 91.94 238 ARG A O 1
ATOM 1901 N N . GLN A 1 239 ? -17.652 13.566 24.629 1.00 91.69 239 GLN A N 1
ATOM 1902 C CA . GLN A 1 239 ? -17.693 14.853 25.338 1.00 91.69 239 GLN A CA 1
ATOM 1903 C C . GLN A 1 239 ? -19.073 15.140 25.951 1.00 91.69 239 GLN A C 1
ATOM 1905 O O . GLN A 1 239 ? -19.169 15.572 27.098 1.00 91.69 239 GLN A O 1
ATOM 1910 N N . GLN A 1 240 ? -20.153 14.818 25.235 1.00 92.50 240 GLN A N 1
ATOM 1911 C CA . GLN A 1 240 ? -21.511 14.939 25.762 1.00 92.50 240 GLN A CA 1
ATOM 1912 C C . GLN A 1 240 ? -21.744 14.020 26.968 1.00 92.50 240 GLN A C 1
ATOM 1914 O O . GLN A 1 240 ? -22.331 14.453 27.958 1.00 92.50 240 GLN A O 1
ATOM 1919 N N . ILE A 1 241 ? -21.278 12.769 26.910 1.00 91.75 241 ILE A N 1
ATOM 1920 C CA . ILE A 1 241 ? -21.369 11.827 28.034 1.00 91.75 241 ILE A CA 1
ATOM 1921 C C . ILE A 1 241 ? -20.587 12.367 29.243 1.00 91.75 241 ILE A C 1
ATOM 1923 O O . ILE A 1 241 ? -21.107 12.339 30.359 1.00 91.75 241 ILE A O 1
ATOM 1927 N N . ARG A 1 242 ? -19.388 12.927 29.028 1.00 89.69 242 ARG A N 1
ATOM 1928 C CA . ARG A 1 242 ? -18.580 13.547 30.094 1.00 89.69 242 ARG A CA 1
ATOM 1929 C C . ARG A 1 242 ? -19.295 14.698 30.778 1.00 89.69 242 ARG A C 1
ATOM 1931 O O . ARG A 1 242 ? -19.465 14.667 31.994 1.00 89.69 242 ARG A O 1
ATOM 1938 N N . SER A 1 243 ? -19.766 15.656 29.986 1.00 90.00 243 SER A N 1
ATOM 1939 C CA . SER A 1 243 ? -20.492 16.827 30.478 1.00 90.00 243 SER A CA 1
ATOM 1940 C C . SER A 1 243 ? -21.751 16.428 31.255 1.00 90.00 243 SER A C 1
ATOM 1942 O O . SER A 1 243 ? -22.044 16.984 32.312 1.00 90.00 243 SER A O 1
ATOM 1944 N N . LYS A 1 244 ? -22.461 15.399 30.782 1.00 90.44 244 LYS A N 1
ATOM 1945 C CA . LYS A 1 244 ? -23.698 14.914 31.397 1.00 90.44 244 LYS A CA 1
ATOM 1946 C C . LYS A 1 244 ? -23.496 14.239 32.756 1.00 90.44 244 LYS A C 1
ATOM 1948 O O . LYS A 1 244 ? -24.347 14.389 33.629 1.00 90.44 244 LYS A O 1
ATOM 1953 N N . TYR A 1 245 ? -22.416 13.479 32.924 1.00 88.31 245 TYR A N 1
ATOM 1954 C CA . TYR A 1 245 ? -22.160 12.706 34.147 1.00 88.31 245 TYR A CA 1
ATOM 1955 C C . TYR A 1 245 ? -21.073 13.314 35.049 1.00 88.31 245 TYR A C 1
ATOM 1957 O O . TYR A 1 245 ? -20.760 12.737 36.086 1.00 88.31 245 TYR A O 1
ATOM 1965 N N . GLY A 1 246 ? -20.529 14.484 34.698 1.00 85.12 246 GLY A N 1
ATOM 1966 C CA . GLY A 1 246 ? -19.575 15.221 35.531 1.00 85.12 246 GLY A CA 1
ATOM 1967 C C . GLY A 1 246 ? -18.149 14.663 35.514 1.00 85.12 246 GLY A C 1
ATOM 1968 O O . GLY A 1 246 ? -17.433 14.798 36.504 1.00 85.12 246 GLY A O 1
ATOM 1969 N N . PHE A 1 247 ? -17.726 14.031 34.414 1.00 84.94 247 PHE A N 1
ATOM 1970 C CA . PHE A 1 247 ? -16.348 13.553 34.257 1.00 84.94 247 PHE A CA 1
ATOM 1971 C C . PHE A 1 247 ? -15.398 14.699 33.869 1.00 84.94 247 PHE A C 1
ATOM 1973 O O . PHE A 1 247 ? -15.743 15.533 33.035 1.00 84.94 247 PHE A O 1
ATOM 1980 N N . GLU A 1 248 ? -14.172 14.703 34.404 1.00 81.69 248 GLU A N 1
ATOM 1981 C CA . GLU A 1 248 ? -13.154 15.736 34.133 1.00 81.69 248 GLU A CA 1
ATOM 1982 C C . GLU A 1 248 ? -12.820 15.821 32.635 1.00 81.69 248 GLU A C 1
ATOM 1984 O O . GLU A 1 248 ? -12.474 14.815 32.034 1.00 81.69 248 GLU A O 1
ATOM 1989 N N . GLU A 1 249 ? -12.939 16.975 31.984 1.00 76.25 249 GLU A N 1
ATOM 1990 C CA . GLU A 1 249 ? -12.770 17.062 30.526 1.00 76.25 249 GLU A CA 1
ATOM 1991 C C . GLU A 1 249 ? -11.295 16.966 30.091 1.00 76.25 249 GLU A C 1
ATOM 1993 O O . GLU A 1 249 ? -10.448 17.748 30.518 1.00 76.25 249 GLU A O 1
ATOM 1998 N N . SER A 1 250 ? -10.980 16.040 29.174 1.00 78.06 250 SER A N 1
ATOM 1999 C CA . SER A 1 250 ? -9.625 15.835 28.640 1.00 78.06 250 SER A CA 1
ATOM 2000 C C . SER A 1 250 ? -9.604 15.858 27.103 1.00 78.06 250 SER A C 1
ATOM 2002 O O . SER A 1 250 ? -9.581 14.829 26.426 1.00 78.06 250 SER A O 1
ATOM 2004 N N . VAL A 1 251 ? -9.557 17.061 26.515 1.00 83.50 251 VAL A N 1
ATOM 2005 C CA . VAL A 1 251 ? -9.612 17.263 25.047 1.00 83.50 251 VAL A CA 1
ATOM 2006 C C . VAL A 1 251 ? -8.570 16.428 24.294 1.00 83.50 251 VAL A C 1
ATOM 2008 O O . VAL A 1 251 ? -8.893 15.778 23.299 1.00 83.50 251 VAL A O 1
ATOM 2011 N N . LEU A 1 252 ? -7.321 16.424 24.772 1.00 83.81 252 LEU A N 1
ATOM 2012 C CA . LEU A 1 252 ? -6.220 15.705 24.129 1.00 83.81 252 LEU A CA 1
ATOM 2013 C C . LEU A 1 252 ? -6.448 14.190 24.135 1.00 83.81 252 LEU A C 1
ATOM 2015 O O . LEU A 1 252 ? -6.278 13.534 23.109 1.00 83.81 252 LEU A O 1
ATOM 2019 N N . MET A 1 253 ? -6.840 13.637 25.282 1.00 80.88 253 MET A N 1
ATOM 2020 C CA . MET A 1 253 ? -7.002 12.194 25.440 1.00 80.88 253 MET A CA 1
ATOM 2021 C C . MET A 1 253 ? -8.230 11.694 24.685 1.00 80.88 253 MET A C 1
ATOM 2023 O O . MET A 1 253 ? -8.146 10.671 24.013 1.00 80.88 253 MET A O 1
ATOM 2027 N N . ASP A 1 254 ? -9.339 12.433 24.691 1.00 86.44 254 ASP A N 1
ATOM 2028 C CA . ASP A 1 254 ? -10.518 12.072 23.898 1.00 86.44 254 ASP A CA 1
ATOM 2029 C C . ASP A 1 254 ? -10.250 12.165 22.384 1.00 86.44 254 ASP A C 1
ATOM 2031 O O . ASP A 1 254 ? -10.729 11.333 21.608 1.00 86.44 254 ASP A O 1
ATOM 2035 N N . CYS A 1 255 ? -9.420 13.116 21.945 1.00 87.00 255 CYS A N 1
ATOM 2036 C CA . CYS A 1 255 ? -8.952 13.172 20.559 1.00 87.00 255 CYS A CA 1
ATOM 2037 C C . CYS A 1 255 ? -8.101 11.939 20.202 1.00 87.00 255 CYS A C 1
ATOM 2039 O O . CYS A 1 255 ? -8.356 11.277 19.197 1.00 87.00 255 CYS A O 1
ATOM 2041 N N . LEU A 1 256 ? -7.145 11.561 21.057 1.00 85.31 256 LEU A N 1
ATOM 2042 C CA . LEU A 1 256 ? -6.321 10.363 20.855 1.00 85.31 256 LEU A CA 1
ATOM 2043 C C . LEU A 1 256 ? -7.163 9.081 20.825 1.00 85.31 256 LEU A C 1
ATOM 2045 O O . LEU A 1 256 ? -6.982 8.241 19.943 1.00 85.31 256 LEU A O 1
ATOM 2049 N N . MET A 1 257 ? -8.121 8.951 21.741 1.00 85.00 257 MET A N 1
ATOM 2050 C CA . MET A 1 257 ? -8.991 7.778 21.854 1.00 85.00 257 MET A CA 1
ATOM 2051 C C . MET A 1 257 ? -9.922 7.599 20.651 1.00 85.00 257 MET A C 1
ATOM 2053 O O . MET A 1 257 ? -10.343 6.483 20.374 1.00 85.00 257 MET A O 1
ATOM 2057 N N . THR A 1 258 ? -10.211 8.663 19.900 1.00 85.88 258 THR A N 1
ATOM 2058 C CA . THR A 1 258 ? -11.056 8.592 18.694 1.00 85.88 258 THR A CA 1
ATOM 2059 C C . THR A 1 258 ? -10.273 8.302 17.411 1.00 85.88 258 THR A C 1
ATOM 2061 O O . THR A 1 258 ? -10.862 8.191 16.334 1.00 85.88 258 THR A O 1
ATOM 2064 N N . THR A 1 259 ? -8.952 8.114 17.505 1.00 85.56 259 THR A N 1
ATOM 2065 C CA . THR A 1 259 ? -8.127 7.671 16.374 1.00 85.56 259 THR A CA 1
ATOM 2066 C C . THR A 1 259 ? -8.340 6.180 16.060 1.00 85.56 259 THR A C 1
ATOM 2068 O O . THR A 1 259 ? -8.676 5.403 16.958 1.00 85.56 259 THR A O 1
ATOM 2071 N N . PRO A 1 260 ? -8.110 5.726 14.809 1.00 78.44 260 PRO A N 1
ATOM 2072 C CA . PRO A 1 260 ? -8.397 4.353 14.380 1.00 78.44 260 PRO A CA 1
ATOM 2073 C C . PRO A 1 260 ? -7.887 3.208 15.279 1.00 78.44 260 PRO A C 1
ATOM 2075 O O . PRO A 1 260 ? -8.635 2.243 15.434 1.00 78.44 260 PRO A O 1
ATOM 2078 N N . PRO A 1 261 ? -6.687 3.255 15.901 1.00 76.12 261 PRO A N 1
ATOM 2079 C CA . PRO A 1 261 ? -6.252 2.155 16.766 1.00 76.12 261 PRO A CA 1
ATOM 2080 C C . PRO A 1 261 ? -6.985 2.094 18.116 1.00 76.12 261 PRO A C 1
ATOM 2082 O O . PRO A 1 261 ? -7.015 1.032 18.732 1.00 76.12 261 PRO A O 1
ATOM 2085 N N . LEU A 1 262 ? -7.567 3.201 18.587 1.00 84.25 262 LEU A N 1
ATOM 2086 C CA . LEU A 1 262 ? -8.159 3.307 19.928 1.00 84.25 262 LEU A CA 1
ATOM 2087 C C . LEU A 1 262 ? -9.681 3.474 19.914 1.00 84.25 262 LEU A C 1
ATOM 2089 O O . LEU A 1 262 ? -10.327 3.203 20.926 1.00 84.25 262 LEU A O 1
ATOM 2093 N N . LEU A 1 263 ? -10.260 3.824 18.763 1.00 88.50 263 LEU A N 1
ATOM 2094 C CA . LEU A 1 263 ? -11.688 4.094 18.609 1.00 88.50 263 LEU A CA 1
ATOM 2095 C C . LEU A 1 263 ? -12.563 2.943 19.118 1.00 88.50 263 LEU A C 1
ATOM 2097 O O . LEU A 1 263 ? -13.573 3.179 19.770 1.00 88.50 263 LEU A O 1
ATOM 2101 N N . MET A 1 264 ? -12.162 1.692 18.884 1.00 87.62 264 MET A N 1
ATOM 2102 C CA . MET A 1 264 ? -12.927 0.531 19.353 1.00 87.62 264 MET A CA 1
ATOM 2103 C C . MET A 1 264 ? -12.940 0.418 20.880 1.00 87.62 264 MET A C 1
ATOM 2105 O O . MET A 1 264 ? -13.950 0.026 21.465 1.00 87.62 264 MET A O 1
ATOM 2109 N N . LEU A 1 265 ? -11.835 0.778 21.535 1.00 86.56 265 LEU A N 1
ATOM 2110 C CA . LEU A 1 265 ? -11.743 0.780 22.993 1.00 86.56 265 LEU A CA 1
ATOM 2111 C C . LEU A 1 265 ? -12.584 1.919 23.576 1.00 86.56 265 LEU A C 1
ATOM 2113 O O . LEU A 1 265 ? -13.309 1.687 24.541 1.00 86.56 265 LEU A O 1
ATOM 2117 N N . ALA A 1 266 ? -12.550 3.100 22.950 1.00 89.19 266 ALA A N 1
ATOM 2118 C CA . ALA A 1 266 ? -13.392 4.238 23.319 1.00 89.19 266 ALA A CA 1
ATOM 2119 C C . ALA A 1 266 ? -14.886 3.893 23.213 1.00 89.19 266 ALA A C 1
ATOM 2121 O O . ALA A 1 266 ? -15.617 4.027 24.190 1.00 89.19 266 ALA A O 1
ATOM 2122 N N . LEU A 1 267 ? -15.304 3.314 22.083 1.00 91.50 267 LEU A N 1
ATOM 2123 C CA . LEU A 1 267 ? -16.691 2.908 21.845 1.00 91.50 267 LEU A CA 1
ATOM 2124 C C . LEU A 1 267 ? -17.195 1.883 22.859 1.00 91.50 267 LEU A C 1
ATOM 2126 O O . LEU A 1 267 ? -18.327 1.978 23.337 1.00 91.50 267 LEU A O 1
ATOM 2130 N N . CYS A 1 268 ? -16.360 0.892 23.185 1.00 90.06 268 CYS A N 1
ATOM 2131 C CA . CYS A 1 268 ? -16.694 -0.098 24.205 1.00 90.06 268 CYS A CA 1
ATOM 2132 C C . CYS A 1 268 ? -16.806 0.539 25.592 1.00 90.06 268 CYS A C 1
ATOM 2134 O O . CYS A 1 268 ? -17.686 0.157 26.362 1.00 90.06 268 CYS A O 1
ATOM 2136 N N . GLN A 1 269 ? -15.918 1.480 25.917 1.00 89.31 269 GLN A N 1
ATOM 2137 C CA . GLN A 1 269 ? -15.931 2.190 27.191 1.00 89.31 269 GLN A CA 1
ATOM 2138 C C . GLN A 1 269 ? -17.225 2.998 27.352 1.00 89.31 269 GLN A C 1
ATOM 2140 O O . GLN A 1 269 ? -17.937 2.795 28.336 1.00 89.31 269 GLN A O 1
ATOM 2145 N N . ASP A 1 270 ? -17.580 3.804 26.350 1.00 91.38 270 ASP A N 1
ATOM 2146 C CA . ASP A 1 270 ? -18.794 4.630 26.337 1.00 91.38 270 ASP A CA 1
ATOM 2147 C C . ASP A 1 270 ? -20.064 3.763 26.408 1.00 91.38 270 ASP A C 1
ATOM 2149 O O . ASP A 1 270 ? -20.981 4.044 27.183 1.00 91.38 270 ASP A O 1
ATOM 2153 N N . ALA A 1 271 ? -20.100 2.654 25.660 1.00 91.44 271 ALA A N 1
ATOM 2154 C CA . ALA A 1 271 ? -21.237 1.734 25.649 1.00 91.44 271 ALA A CA 1
ATOM 2155 C C . ALA A 1 271 ? -21.470 1.066 27.012 1.00 91.44 271 ALA A C 1
ATOM 2157 O O . ALA A 1 271 ? -22.615 0.936 27.453 1.00 91.44 271 ALA A O 1
ATOM 2158 N N . ARG A 1 272 ? -20.397 0.634 27.686 1.00 89.00 272 ARG A N 1
ATOM 2159 C CA . ARG A 1 272 ? -20.496 0.049 29.030 1.00 89.00 272 ARG A CA 1
ATOM 2160 C C . ARG A 1 272 ? -20.909 1.079 30.065 1.00 89.00 272 ARG A C 1
ATOM 2162 O O . ARG A 1 272 ? -21.732 0.750 30.910 1.00 89.00 272 ARG A O 1
ATOM 2169 N N . GLU A 1 273 ? -20.372 2.295 29.991 1.00 88.69 273 GLU A N 1
ATOM 2170 C CA . GLU A 1 273 ? -20.746 3.367 30.913 1.00 88.69 273 GLU A CA 1
ATOM 2171 C C . GLU A 1 273 ? -22.247 3.657 30.800 1.00 88.69 273 GLU A C 1
ATOM 2173 O O . GLU A 1 273 ? -22.978 3.603 31.786 1.00 88.69 273 GLU A O 1
ATOM 2178 N N . LEU A 1 274 ? -22.747 3.853 29.578 1.00 90.81 274 LEU A N 1
ATOM 2179 C CA . LEU A 1 274 ? -24.172 4.081 29.340 1.00 90.81 274 LEU A CA 1
ATOM 2180 C C . LEU A 1 274 ? -25.044 2.900 29.781 1.00 90.81 274 LEU A C 1
ATOM 2182 O O . LEU A 1 274 ? -26.139 3.121 30.298 1.00 90.81 274 LEU A O 1
ATOM 2186 N N . LYS A 1 275 ? -24.583 1.659 29.591 1.00 89.50 275 LYS A N 1
ATOM 2187 C CA . LYS A 1 275 ? -25.282 0.456 30.067 1.00 89.50 275 LYS A CA 1
ATOM 2188 C C . LYS A 1 275 ? -25.342 0.419 31.598 1.00 89.50 275 LYS A C 1
ATOM 2190 O O . LYS A 1 275 ? -26.433 0.317 32.143 1.00 89.50 275 LYS A O 1
ATOM 2195 N N . ALA A 1 276 ? -24.213 0.613 32.279 1.00 86.88 276 ALA A N 1
ATOM 2196 C CA . ALA A 1 276 ? -24.143 0.614 33.739 1.00 86.88 276 ALA A CA 1
ATOM 2197 C C . ALA A 1 276 ? -25.059 1.679 34.363 1.00 86.88 276 ALA A C 1
ATOM 2199 O O . ALA A 1 276 ? -25.722 1.416 35.361 1.00 86.88 276 ALA A O 1
ATOM 2200 N N . ARG A 1 277 ? -25.157 2.867 33.752 1.00 86.12 277 ARG A N 1
ATOM 2201 C CA . ARG A 1 277 ? -26.055 3.936 34.225 1.00 86.12 277 ARG A CA 1
ATOM 2202 C C . ARG A 1 277 ? -27.533 3.653 33.954 1.00 86.12 277 ARG A C 1
ATOM 2204 O O . ARG A 1 277 ? -28.373 4.127 34.712 1.00 86.12 277 ARG A O 1
ATOM 2211 N N . LYS A 1 278 ? -27.860 2.914 32.889 1.00 86.25 278 LYS A N 1
ATOM 2212 C CA . LYS A 1 278 ? -29.232 2.444 32.639 1.00 86.25 278 LYS A CA 1
ATOM 2213 C C . LYS A 1 278 ? -29.654 1.402 33.667 1.00 86.25 278 LYS A C 1
ATOM 2215 O O . LYS A 1 278 ? -30.775 1.482 34.139 1.00 86.25 278 LYS A O 1
ATOM 2220 N N . ASP A 1 279 ? -28.750 0.502 34.044 1.00 83.00 279 ASP A N 1
ATOM 2221 C CA . ASP A 1 279 ? -29.023 -0.560 35.020 1.00 83.00 279 ASP A CA 1
ATOM 2222 C C . ASP A 1 279 ? -29.202 -0.022 36.462 1.00 83.00 279 ASP A C 1
ATOM 2224 O O . ASP A 1 279 ? -29.746 -0.718 37.315 1.00 83.00 279 ASP A O 1
ATOM 2228 N N . MET A 1 280 ? -28.754 1.210 36.750 1.00 77.19 280 MET A N 1
ATOM 2229 C CA . MET A 1 280 ? -28.928 1.885 38.049 1.00 77.19 280 MET A CA 1
ATOM 2230 C C . MET A 1 280 ? -30.254 2.656 38.197 1.00 77.19 280 MET A C 1
ATOM 2232 O O . MET A 1 280 ? -30.561 3.084 39.311 1.00 77.19 280 MET A O 1
ATOM 2236 N N . LYS A 1 281 ? -30.989 2.902 37.104 1.00 68.31 281 LYS A N 1
ATOM 2237 C CA . LYS A 1 281 ? -32.280 3.616 37.103 1.00 68.31 281 LYS A CA 1
ATOM 2238 C C . LYS A 1 281 ? -33.440 2.629 37.175 1.00 68.31 281 LYS A C 1
ATOM 2240 O O . LYS A 1 281 ? -34.419 2.964 37.874 1.00 68.31 281 LYS A O 1
#

Secondary structure (DSSP, 8-state):
---HHHHHHHHHHHHHHHHHTT-----EEEEEEEE---TTS--TT-EEEETTTTEEEE--TTSEEEEEEEESEEEEEEEE-SSEEE--EEEEEEETTTEEEEEETTS--EE-PSSEEE-EEEE---SPPPPPP-HHHHHTSHHHHHHHHHHHHHHHHHHHHTTS-HHHHHHHHHSTHHHHHHHTTSSS-GGGGGG-HHHHHHHHH-HHHHHHHHHHHHTTS---HHHHHS---HHHHHHHHHHHHTPPP-HHHHHHHTSTTTHHHHHHHHHHHHHHHHHT-